Protein AF-A0A7J6H829-F1 (afdb_monomer_lite)

Radius of gyration: 51.04 Å; chains: 1; bounding box: 94×54×136 Å

InterPro domains:
  IPR000953 Chromo/chromo shadow domain [PS50013] (207-242)
  IPR016197 Chromo-like domain superfamily [SSF54160] (214-240)
  IPR023780 Chromo domain [PF00385] (214-240)

Structure (mmCIF, N/CA/C/O backbone):
data_AF-A0A7J6H829-F1
#
_entry.id   AF-A0A7J6H829-F1
#
loop_
_atom_site.group_PDB
_atom_site.id
_atom_site.type_symbol
_atom_site.label_atom_id
_atom_site.label_alt_id
_atom_site.label_comp_id
_atom_site.label_asym_id
_atom_site.label_entity_id
_atom_site.label_seq_id
_atom_site.pdbx_PDB_ins_code
_atom_site.Cartn_x
_atom_site.Cartn_y
_atom_site.Cartn_z
_atom_site.occupancy
_atom_site.B_iso_or_equiv
_atom_site.auth_seq_id
_atom_site.auth_comp_id
_atom_site.auth_asym_id
_atom_site.auth_atom_id
_atom_site.pdbx_PDB_model_num
ATOM 1 N N . MET A 1 1 ? -1.419 -10.989 30.019 1.00 53.91 1 MET A N 1
ATOM 2 C CA . MET A 1 1 ? -2.736 -11.440 30.524 1.00 53.91 1 MET A CA 1
ATOM 3 C C . MET A 1 1 ? -2.637 -12.410 31.701 1.00 53.91 1 MET A C 1
ATOM 5 O O . MET A 1 1 ? -3.473 -12.301 32.580 1.00 53.91 1 MET A O 1
ATOM 9 N N . HIS A 1 2 ? -1.628 -13.289 31.783 1.00 64.44 2 HIS A N 1
ATOM 10 C CA . HIS A 1 2 ? -1.514 -14.263 32.885 1.00 64.44 2 HIS A CA 1
ATOM 11 C C . HIS A 1 2 ? -1.361 -13.628 34.287 1.00 64.44 2 HIS A C 1
ATOM 13 O O . HIS A 1 2 ? -2.121 -13.961 35.185 1.00 64.44 2 HIS A O 1
ATOM 19 N N . GLY A 1 3 ? -0.504 -12.612 34.449 1.00 69.56 3 GLY A N 1
ATOM 20 C CA . GLY A 1 3 ? -0.283 -11.976 35.763 1.00 69.56 3 GLY A CA 1
ATOM 21 C C . GLY A 1 3 ? -1.444 -11.133 36.320 1.00 69.56 3 GLY A C 1
ATOM 22 O O . GLY A 1 3 ? -1.421 -10.776 37.490 1.00 69.56 3 GLY A O 1
ATOM 23 N N . ILE A 1 4 ? -2.464 -10.805 35.515 1.00 70.56 4 ILE A N 1
ATOM 24 C CA . ILE A 1 4 ? -3.660 -10.087 36.004 1.00 70.56 4 ILE A CA 1
ATOM 25 C C . ILE A 1 4 ? -4.626 -11.065 36.690 1.00 70.56 4 ILE A C 1
ATOM 27 O O . ILE A 1 4 ? -5.288 -10.694 37.653 1.00 70.56 4 ILE A O 1
ATOM 31 N N . LEU A 1 5 ? -4.680 -12.316 36.219 1.00 71.62 5 LEU A N 1
ATOM 32 C CA . LEU A 1 5 ? -5.550 -13.349 36.783 1.00 71.62 5 LEU A CA 1
ATOM 33 C C . LEU A 1 5 ? -5.022 -13.851 38.133 1.00 71.62 5 LEU A C 1
ATOM 35 O O . LEU A 1 5 ? -5.803 -13.952 39.071 1.00 71.62 5 LEU A O 1
ATOM 39 N N . GLU A 1 6 ? -3.706 -14.040 38.272 1.00 76.38 6 GLU A N 1
ATOM 40 C CA . GLU A 1 6 ? -3.083 -14.431 39.551 1.00 76.38 6 GLU A CA 1
ATOM 41 C C . GLU A 1 6 ? -3.267 -13.360 40.641 1.00 76.38 6 GLU A C 1
ATOM 43 O O . GLU A 1 6 ? -3.538 -13.674 41.799 1.00 76.38 6 GLU A O 1
ATOM 48 N N . ALA A 1 7 ? -3.190 -12.074 40.270 1.00 77.25 7 ALA A N 1
ATOM 49 C CA . ALA A 1 7 ? -3.455 -10.973 41.197 1.00 77.25 7 ALA A CA 1
ATOM 50 C C . ALA A 1 7 ? -4.926 -10.930 41.652 1.00 77.25 7 ALA A C 1
ATOM 52 O O . ALA A 1 7 ? -5.216 -10.541 42.783 1.00 77.25 7 ALA A O 1
ATOM 53 N N . PHE A 1 8 ? -5.854 -11.333 40.781 1.00 82.00 8 PHE A N 1
ATOM 54 C CA . PHE A 1 8 ? -7.279 -11.390 41.094 1.00 82.00 8 PHE A CA 1
ATOM 55 C C . PHE A 1 8 ? -7.625 -12.588 41.990 1.00 82.00 8 PHE A C 1
ATOM 57 O O . PHE A 1 8 ? -8.438 -12.460 42.903 1.00 82.00 8 PHE A O 1
ATOM 64 N N . GLU A 1 9 ? -6.972 -13.729 41.769 1.00 84.56 9 GLU A N 1
ATOM 65 C CA . GLU A 1 9 ? -7.140 -14.946 42.570 1.00 84.56 9 GLU A CA 1
ATOM 66 C C . GLU A 1 9 ? -6.629 -14.754 44.007 1.00 84.56 9 GLU A C 1
ATOM 68 O O . GLU A 1 9 ? -7.356 -15.035 44.960 1.00 84.56 9 GLU A O 1
ATOM 73 N N . GLY A 1 10 ? -5.456 -14.135 44.185 1.00 85.31 10 GLY A N 1
ATOM 74 C CA . GLY A 1 10 ? -4.938 -13.810 45.520 1.00 85.31 10 GLY A CA 1
ATOM 75 C C . GLY A 1 10 ? -5.813 -12.813 46.298 1.00 85.31 10 GLY A C 1
ATOM 76 O O . GLY A 1 10 ? -5.978 -12.933 47.512 1.00 85.31 10 GLY A O 1
ATOM 77 N N . GLU A 1 11 ? -6.427 -11.844 45.612 1.00 86.94 11 GLU A N 1
ATOM 78 C CA . GLU A 1 11 ? -7.360 -10.895 46.237 1.00 86.94 11 GLU A CA 1
ATOM 79 C C . GLU A 1 11 ? -8.694 -11.561 46.622 1.00 86.94 11 GLU A C 1
ATOM 81 O O . GLU A 1 11 ? -9.297 -11.201 47.638 1.00 86.94 11 GLU A O 1
ATOM 86 N N . LEU A 1 12 ? -9.143 -12.561 45.856 1.00 87.06 12 LEU A N 1
ATOM 87 C CA . LEU A 1 12 ? -10.322 -13.364 46.183 1.00 87.06 12 LEU A CA 1
ATOM 88 C C . LEU A 1 12 ? -10.095 -14.231 47.422 1.00 87.06 12 LEU A C 1
ATOM 90 O O . LEU 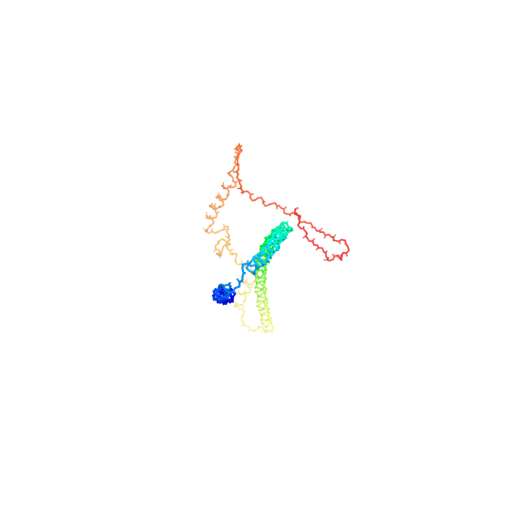A 1 12 ? -10.924 -14.200 48.330 1.00 87.06 12 LEU A O 1
ATOM 94 N N . GLU A 1 13 ? -8.973 -14.946 47.508 1.00 86.50 13 GLU A N 1
ATOM 95 C CA . GLU A 1 13 ? -8.641 -15.761 48.686 1.00 86.50 13 GLU A CA 1
ATOM 96 C C . GLU A 1 13 ? -8.514 -14.907 49.952 1.00 86.50 13 GLU A C 1
ATOM 98 O O . GLU A 1 13 ? -9.043 -15.260 51.009 1.00 86.50 13 GLU A O 1
ATOM 103 N N . ARG A 1 14 ? -7.896 -13.725 49.834 1.00 90.12 14 ARG A N 1
ATOM 104 C CA . ARG A 1 14 ? -7.797 -12.752 50.929 1.00 90.12 14 ARG A CA 1
ATOM 105 C C . ARG A 1 14 ? -9.179 -12.308 51.418 1.00 90.12 14 ARG A C 1
ATOM 107 O O . ARG A 1 14 ? -9.416 -12.252 52.623 1.00 90.12 14 ARG A O 1
ATOM 114 N N . ARG A 1 15 ? -10.100 -12.021 50.493 1.00 86.06 15 ARG A N 1
ATOM 115 C CA . ARG A 1 15 ? -11.483 -11.631 50.809 1.00 86.06 15 ARG A CA 1
ATOM 116 C C . ARG A 1 15 ? -12.306 -12.774 51.401 1.00 86.06 15 ARG A C 1
ATOM 118 O O . ARG A 1 15 ? -13.136 -12.514 52.265 1.00 86.06 15 ARG A O 1
ATOM 125 N N . ILE A 1 16 ? -12.078 -14.016 50.980 1.00 85.75 16 ILE A N 1
ATOM 126 C CA . ILE A 1 16 ? -12.729 -15.196 51.568 1.00 85.75 16 ILE A CA 1
ATOM 127 C C . ILE A 1 16 ? -12.273 -15.379 53.023 1.00 85.75 16 ILE A C 1
ATOM 129 O O . ILE A 1 16 ? -13.114 -15.517 53.907 1.00 85.75 16 ILE A O 1
ATOM 133 N N . GLY A 1 17 ? -10.974 -15.244 53.306 1.00 84.94 17 GLY A N 1
ATOM 134 C CA . GLY A 1 17 ? -10.465 -15.295 54.683 1.00 84.94 17 GLY A CA 1
ATOM 135 C C . GLY A 1 17 ? -11.012 -14.181 55.592 1.00 84.94 17 GLY A C 1
ATOM 136 O O . GLY A 1 17 ? -11.251 -14.402 56.780 1.00 84.94 17 GLY A O 1
ATOM 137 N N . GLU A 1 18 ? -11.268 -12.985 55.049 1.00 84.75 18 GLU A N 1
ATOM 138 C CA . GLU A 1 18 ? -11.943 -11.901 55.783 1.00 84.75 18 GLU A CA 1
ATOM 139 C C . GLU A 1 18 ? -13.410 -12.228 56.112 1.00 84.75 18 GLU A C 1
ATOM 141 O O . GLU A 1 18 ? -13.904 -11.812 57.165 1.00 84.75 18 GLU A O 1
ATOM 146 N N . LEU A 1 19 ? -14.100 -12.974 55.241 1.00 80.94 19 LEU A N 1
ATOM 147 C CA . LEU A 1 19 ? -15.477 -13.423 55.462 1.00 80.94 19 LEU A CA 1
ATOM 148 C C . LEU A 1 19 ? -15.555 -14.511 56.541 1.00 80.94 19 LEU A C 1
ATOM 150 O O . LEU A 1 19 ? -16.416 -14.421 57.415 1.00 80.94 19 LEU A O 1
ATOM 154 N N . ASP A 1 20 ? -14.616 -15.458 56.559 1.00 81.38 20 ASP A N 1
ATOM 155 C CA . ASP A 1 20 ? -14.546 -16.491 57.605 1.00 81.38 20 ASP A CA 1
ATOM 156 C C . ASP A 1 20 ? -14.303 -15.872 58.997 1.00 81.38 20 ASP A C 1
ATOM 158 O O . ASP A 1 20 ? -14.929 -16.251 59.990 1.00 81.38 20 ASP A O 1
ATOM 162 N N . GLY A 1 21 ? -13.456 -14.837 59.077 1.00 83.00 21 GLY A N 1
ATOM 163 C CA . GLY A 1 21 ? -13.240 -14.076 60.314 1.00 83.00 21 GLY A CA 1
ATOM 164 C C . GLY A 1 21 ? -14.445 -13.228 60.749 1.00 83.00 21 GLY A C 1
ATOM 165 O O . GLY A 1 21 ? -14.578 -12.878 61.925 1.00 83.00 21 GLY A O 1
ATOM 166 N N . LEU A 1 22 ? -15.337 -12.883 59.819 1.00 79.88 22 LEU A N 1
ATOM 167 C CA . LEU A 1 22 ? -16.596 -12.190 60.099 1.00 79.88 22 LEU A CA 1
ATOM 168 C C . LEU A 1 22 ? -17.602 -13.124 60.778 1.00 79.88 22 LEU A C 1
ATOM 170 O O . LEU A 1 22 ? -18.287 -12.689 61.703 1.00 79.88 22 LEU A O 1
ATOM 174 N N . ASP A 1 23 ? -17.633 -14.395 60.386 1.00 81.50 23 ASP A N 1
ATOM 175 C CA . ASP A 1 23 ? -18.535 -15.407 60.942 1.00 81.50 23 ASP A CA 1
ATOM 176 C C . ASP A 1 23 ? -18.220 -15.716 62.416 1.00 81.50 23 ASP A C 1
ATOM 178 O O . ASP A 1 23 ? -19.119 -15.747 63.264 1.00 81.50 23 ASP A O 1
ATOM 182 N N . GLU A 1 24 ? -16.934 -15.833 62.762 1.00 82.69 24 GLU A N 1
ATOM 183 C CA . GLU A 1 24 ? -16.485 -16.013 64.151 1.00 82.69 24 GLU A CA 1
ATOM 184 C C . GLU A 1 24 ? -16.845 -14.786 65.011 1.00 82.69 24 GLU A C 1
ATOM 186 O O . GLU A 1 24 ? -17.412 -14.907 66.098 1.00 82.69 24 GLU A O 1
ATOM 191 N N . ARG A 1 25 ? -16.639 -13.573 64.477 1.00 82.12 25 ARG A N 1
ATOM 192 C CA . ARG A 1 25 ? -17.006 -12.318 65.156 1.00 82.12 25 ARG A CA 1
ATOM 193 C C . ARG A 1 25 ? -18.513 -12.165 65.355 1.00 82.12 25 ARG A C 1
ATOM 195 O O . ARG A 1 25 ? -18.938 -11.612 66.370 1.00 82.12 25 ARG A O 1
ATOM 202 N N . VAL A 1 26 ? -19.327 -12.612 64.400 1.00 83.25 26 VAL A N 1
ATOM 203 C CA . VAL A 1 26 ? -20.793 -12.616 64.521 1.00 83.25 26 VAL A CA 1
ATOM 204 C C . VAL A 1 26 ? -21.234 -13.600 65.606 1.00 83.25 26 VAL A C 1
ATOM 206 O O . VAL A 1 26 ? -22.116 -13.264 66.399 1.00 83.25 26 VAL A O 1
ATOM 209 N N . ARG A 1 27 ? -20.591 -14.769 65.707 1.00 83.75 27 ARG A N 1
ATOM 210 C CA . ARG A 1 27 ? -20.851 -15.767 66.758 1.00 83.75 27 ARG A CA 1
ATOM 211 C C . ARG A 1 27 ? -20.484 -15.254 68.156 1.00 83.75 27 ARG A C 1
ATOM 213 O O . ARG A 1 27 ? -21.270 -15.416 69.095 1.00 83.75 27 ARG A O 1
ATOM 220 N N . ASP A 1 28 ? -19.352 -14.568 68.285 1.00 80.56 28 ASP A N 1
ATOM 221 C CA . ASP A 1 28 ? -18.917 -13.934 69.535 1.00 80.56 28 ASP A CA 1
ATOM 222 C C . ASP A 1 28 ? -19.846 -12.788 69.952 1.00 80.56 28 ASP A C 1
ATOM 224 O O . ASP A 1 28 ? -20.258 -12.695 71.112 1.00 80.56 28 ASP A O 1
ATOM 228 N N . LEU A 1 29 ? -20.250 -11.941 68.999 1.00 77.00 29 LEU A N 1
ATOM 229 C CA . LEU A 1 29 ? -21.235 -10.885 69.236 1.00 77.00 29 LEU A CA 1
ATOM 230 C C . LEU A 1 29 ? -22.587 -11.467 69.652 1.00 77.00 29 LEU A C 1
ATOM 232 O O . LEU A 1 29 ? -23.182 -10.971 70.605 1.00 77.00 29 LEU A O 1
ATOM 236 N N . ALA A 1 30 ? -23.059 -12.533 69.002 1.00 74.75 30 ALA A N 1
ATOM 237 C CA . ALA A 1 30 ? -24.307 -13.205 69.361 1.00 74.75 30 ALA A CA 1
ATOM 238 C C . ALA A 1 30 ? -24.262 -13.800 70.780 1.00 74.75 30 ALA A C 1
ATOM 240 O O . ALA A 1 30 ? -25.258 -13.737 71.501 1.00 74.75 30 ALA A O 1
ATOM 241 N N . SER A 1 31 ? -23.104 -14.311 71.202 1.00 77.69 31 SER A N 1
ATOM 242 C CA . SER A 1 31 ? -22.878 -14.834 72.557 1.00 77.69 31 SER A CA 1
ATOM 243 C C . SER A 1 31 ? -22.794 -13.715 73.605 1.00 77.69 31 SER A C 1
ATOM 245 O O . SER A 1 31 ? -23.367 -13.829 74.685 1.00 77.69 31 SER A O 1
ATOM 247 N N . SER A 1 32 ? -22.150 -12.591 73.275 1.00 69.00 32 SER A N 1
ATOM 248 C CA . SER A 1 32 ? -22.075 -11.394 74.130 1.00 69.00 32 SER A CA 1
ATOM 249 C C . SER A 1 32 ? -23.442 -10.713 74.305 1.00 69.00 32 SER A C 1
ATOM 251 O O . SER A 1 32 ? -23.784 -10.218 75.380 1.00 69.00 32 SER A O 1
ATOM 253 N N . ASN A 1 33 ? -24.268 -10.755 73.260 1.00 59.88 33 ASN A N 1
ATOM 254 C CA . ASN A 1 33 ? -25.575 -10.117 73.207 1.00 59.88 33 ASN A CA 1
ATOM 255 C C . ASN A 1 33 ? -26.618 -10.771 74.135 1.00 59.88 33 ASN A C 1
ATOM 257 O O . ASN A 1 33 ? -27.516 -10.080 74.613 1.00 59.88 33 ASN A O 1
ATOM 261 N N . GLN A 1 34 ? -26.465 -12.061 74.470 1.00 60.44 34 GLN A N 1
ATOM 262 C CA . GLN A 1 34 ? -27.332 -12.762 75.435 1.00 60.44 34 GLN A CA 1
ATOM 263 C C . GLN A 1 34 ? -27.233 -12.195 76.865 1.00 60.44 34 GLN A C 1
ATOM 265 O O . GLN A 1 34 ? -28.142 -12.402 77.666 1.00 60.44 34 GLN A O 1
ATOM 270 N N . ASN A 1 35 ? -26.182 -11.423 77.170 1.00 58.31 35 ASN A N 1
ATOM 271 C CA . ASN A 1 35 ? -25.988 -10.751 78.460 1.00 58.31 35 ASN A CA 1
ATOM 272 C C . ASN A 1 35 ? -26.438 -9.278 78.462 1.00 58.31 35 ASN A C 1
ATOM 274 O O . ASN A 1 35 ? -26.318 -8.598 79.482 1.00 58.31 35 ASN A O 1
ATOM 278 N N . SER A 1 36 ? -26.943 -8.763 77.337 1.00 58.50 36 SER A N 1
ATOM 279 C CA . SER A 1 36 ? -27.381 -7.373 77.206 1.00 58.50 36 SER A CA 1
ATOM 280 C C . SER A 1 36 ? -28.904 -7.292 77.095 1.00 58.50 36 SER A C 1
ATOM 282 O O . SER A 1 36 ? -29.537 -8.047 76.362 1.00 58.50 36 SER A O 1
ATOM 284 N N . GLY A 1 37 ? -29.520 -6.407 77.882 1.00 60.97 37 GLY A N 1
ATOM 285 C CA . GLY A 1 37 ? -30.978 -6.295 77.947 1.00 60.97 37 GLY A CA 1
ATOM 286 C C . GLY A 1 37 ? -31.617 -5.946 76.589 1.00 60.97 37 GLY A C 1
ATOM 287 O O . GLY A 1 37 ? -30.961 -5.345 75.736 1.00 60.97 37 GLY A O 1
ATOM 288 N N . PRO A 1 38 ? -32.920 -6.234 76.397 1.00 64.44 38 PRO A N 1
ATOM 289 C CA . PRO A 1 38 ? -33.645 -6.095 75.120 1.00 64.44 38 PRO A CA 1
ATOM 290 C C . PRO A 1 38 ? -33.625 -4.684 74.500 1.00 64.44 38 PRO A C 1
ATOM 292 O O . PRO A 1 38 ? -33.986 -4.495 73.343 1.00 64.44 38 PRO A O 1
ATOM 295 N N . THR A 1 39 ? -33.189 -3.672 75.247 1.00 72.31 39 THR A N 1
ATOM 296 C CA . THR A 1 39 ? -33.031 -2.298 74.766 1.00 72.31 39 THR A CA 1
ATOM 297 C C . THR A 1 39 ? -31.708 -2.048 74.036 1.00 72.31 39 THR A C 1
ATOM 299 O O . THR A 1 39 ? -31.643 -1.146 73.197 1.00 72.31 39 THR A O 1
ATOM 302 N N . ALA A 1 40 ? -30.657 -2.826 74.313 1.00 72.00 40 ALA A N 1
ATOM 303 C CA . ALA A 1 40 ? -29.362 -2.713 73.638 1.00 72.00 40 ALA A CA 1
ATOM 304 C C . ALA A 1 40 ? -29.432 -3.281 72.213 1.00 72.00 40 ALA A C 1
ATOM 306 O O . ALA A 1 40 ? -29.059 -2.599 71.257 1.00 72.00 40 ALA A O 1
ATOM 307 N N . THR A 1 41 ? -30.038 -4.461 72.061 1.00 78.38 41 THR A N 1
ATOM 308 C CA . THR A 1 41 ? -30.329 -5.080 70.760 1.00 78.38 41 THR A CA 1
ATOM 309 C C . THR A 1 41 ? -31.188 -4.189 69.879 1.00 78.38 41 THR A C 1
ATOM 311 O O . THR A 1 41 ? -30.877 -3.983 68.709 1.00 78.38 41 THR A O 1
ATOM 314 N N . GLN A 1 42 ? -32.237 -3.590 70.441 1.00 82.88 42 GLN A N 1
ATOM 315 C CA . GLN A 1 42 ? -33.151 -2.740 69.684 1.00 82.88 42 GLN A CA 1
ATOM 316 C C . GLN A 1 42 ? -32.483 -1.456 69.166 1.00 82.88 42 GLN A C 1
ATOM 318 O O . GLN A 1 42 ? -32.764 -1.020 68.049 1.00 82.88 42 GLN A O 1
ATOM 323 N N . ARG A 1 43 ? -31.544 -0.875 69.926 1.00 84.50 43 ARG A N 1
ATOM 324 C CA . ARG A 1 43 ? -30.723 0.258 69.457 1.00 84.50 43 ARG A CA 1
ATOM 325 C C . ARG A 1 43 ? -29.768 -0.151 68.340 1.00 84.50 43 ARG A C 1
ATOM 327 O O . ARG A 1 43 ? -29.597 0.602 67.386 1.00 84.50 43 ARG A O 1
ATOM 334 N N . GLN A 1 44 ? -29.174 -1.335 68.444 1.00 87.38 44 GLN A N 1
ATOM 335 C CA . GLN A 1 44 ? -28.247 -1.850 67.440 1.00 87.38 44 GLN A CA 1
ATOM 336 C C . GLN A 1 44 ? -28.969 -2.154 66.120 1.00 87.38 44 GLN A C 1
ATOM 338 O O . GLN A 1 44 ? -28.489 -1.761 65.061 1.00 87.38 44 GLN A O 1
ATOM 343 N N . VAL A 1 45 ? -30.176 -2.728 66.185 1.00 89.75 45 VAL A N 1
ATOM 344 C CA . VAL A 1 45 ? -31.057 -2.930 65.020 1.00 89.75 45 VAL A CA 1
ATOM 345 C C . VAL A 1 45 ? -31.448 -1.597 64.374 1.00 89.75 45 VAL A C 1
ATOM 347 O O . VAL A 1 45 ? -31.423 -1.482 63.152 1.00 89.75 45 VAL A O 1
ATOM 350 N N . ALA A 1 46 ? -31.757 -0.565 65.166 1.00 88.25 46 ALA A N 1
ATOM 351 C CA . ALA A 1 46 ? -32.095 0.756 64.632 1.00 88.25 46 ALA A CA 1
ATOM 352 C C . ALA A 1 46 ? -30.910 1.437 63.916 1.00 88.25 46 ALA A C 1
ATOM 354 O O . ALA A 1 46 ? -31.104 2.083 62.886 1.00 88.25 46 ALA A O 1
ATOM 355 N N . LEU A 1 47 ? -29.687 1.277 64.433 1.00 92.50 47 LEU A N 1
ATOM 356 C CA . LEU A 1 47 ? -28.469 1.764 63.777 1.00 92.50 47 LEU A CA 1
ATOM 357 C C . LEU A 1 47 ? -28.191 1.007 62.473 1.00 92.50 47 LEU A C 1
ATOM 359 O O . LEU A 1 47 ? -28.004 1.637 61.437 1.00 92.50 47 LEU A O 1
ATOM 363 N N . LEU A 1 48 ? -28.275 -0.325 62.495 1.00 93.25 48 LEU A N 1
ATOM 364 C CA . LEU A 1 48 ? -28.127 -1.167 61.304 1.00 93.25 48 LEU A CA 1
ATOM 365 C C . LEU A 1 48 ? -29.154 -0.832 60.217 1.00 93.25 48 LEU A C 1
ATOM 367 O O . LEU A 1 48 ? -28.799 -0.744 59.046 1.00 93.25 48 LEU A O 1
ATOM 371 N N . ALA A 1 49 ? -30.413 -0.585 60.586 1.00 93.62 49 ALA A N 1
ATOM 372 C CA . ALA A 1 49 ? -31.448 -0.176 59.637 1.00 93.62 49 ALA A CA 1
ATOM 373 C C . ALA A 1 49 ? -31.128 1.178 58.978 1.00 93.62 49 ALA A C 1
ATOM 375 O O . ALA A 1 49 ? -31.362 1.364 57.783 1.00 93.62 49 ALA A O 1
ATOM 376 N N . LYS A 1 50 ? -30.556 2.116 59.742 1.00 95.38 50 LYS A N 1
ATOM 377 C CA . LYS A 1 50 ? -30.119 3.419 59.228 1.00 95.38 50 LYS A CA 1
ATOM 378 C C . LYS A 1 50 ? -28.930 3.283 58.276 1.00 95.38 50 LYS A C 1
ATOM 380 O O . LYS A 1 50 ? -28.931 3.913 57.217 1.00 95.38 50 LYS A O 1
ATOM 385 N N . ASP A 1 51 ? -27.951 2.457 58.625 1.00 94.69 51 ASP A N 1
ATOM 386 C CA . ASP A 1 51 ? -26.773 2.216 57.789 1.00 94.69 51 ASP A CA 1
ATOM 387 C C . ASP A 1 51 ? -27.149 1.479 56.500 1.00 94.69 51 ASP A C 1
ATOM 389 O O . ASP A 1 51 ? -26.692 1.850 55.420 1.00 94.69 51 ASP A O 1
ATOM 393 N N . TYR A 1 52 ? -28.067 0.513 56.582 1.00 93.94 52 TYR A N 1
ATOM 394 C CA . TYR A 1 52 ? -28.618 -0.180 55.420 1.00 93.94 52 TYR A CA 1
ATOM 395 C C . TYR A 1 52 ? -29.361 0.777 54.478 1.00 93.94 52 TYR A C 1
ATOM 397 O O . TYR A 1 52 ? -29.129 0.762 53.269 1.00 93.94 52 TYR A O 1
ATOM 405 N N . ALA A 1 53 ? -30.188 1.680 55.016 1.00 95.88 53 ALA A N 1
ATOM 406 C CA . ALA A 1 53 ? -30.848 2.713 54.219 1.00 95.88 53 ALA A CA 1
ATOM 407 C C . ALA A 1 53 ? -29.841 3.669 53.548 1.00 95.88 53 ALA A C 1
ATOM 409 O O . ALA A 1 53 ? -30.038 4.076 52.402 1.00 95.88 53 ALA A O 1
ATOM 410 N N . ASN A 1 54 ? -28.739 4.004 54.229 1.00 96.06 54 ASN A N 1
ATOM 411 C CA . ASN A 1 54 ? -27.662 4.808 53.650 1.00 96.06 54 ASN A CA 1
ATOM 412 C C . ASN A 1 54 ? -26.950 4.072 52.503 1.00 96.06 54 ASN A C 1
ATOM 414 O O . ASN A 1 54 ? -26.740 4.649 51.437 1.00 96.06 54 ASN A O 1
ATOM 418 N N . LEU A 1 55 ? -26.624 2.793 52.699 1.00 95.94 55 LEU A N 1
ATOM 419 C CA . LEU A 1 55 ? -26.023 1.937 51.676 1.00 95.94 55 LEU A CA 1
ATOM 420 C C . LEU A 1 55 ? -26.921 1.812 50.445 1.00 95.94 55 LEU A C 1
ATOM 422 O O . LEU A 1 55 ? -26.436 2.024 49.337 1.00 95.94 55 LEU A O 1
ATOM 426 N N . LEU A 1 56 ? -28.221 1.569 50.624 1.00 97.00 56 LEU A N 1
ATOM 427 C CA . LEU A 1 56 ? -29.181 1.540 49.516 1.00 97.00 56 LEU A CA 1
ATOM 428 C C . LEU A 1 56 ? -29.206 2.863 48.743 1.00 97.00 56 LEU A C 1
ATOM 430 O O . LEU A 1 56 ? -29.163 2.862 47.515 1.00 97.00 56 LEU A O 1
ATOM 434 N N . ALA A 1 57 ? -29.212 4.001 49.444 1.00 96.25 57 ALA A N 1
ATOM 435 C CA . ALA A 1 57 ? -29.173 5.310 48.796 1.00 96.25 57 ALA A CA 1
ATOM 436 C C . ALA A 1 57 ? -27.870 5.536 48.005 1.00 96.25 57 ALA A C 1
ATOM 438 O O . ALA A 1 57 ? -27.900 6.136 46.929 1.00 96.25 57 ALA A O 1
ATOM 439 N N . ARG A 1 58 ? -26.733 5.041 48.513 1.00 95.88 58 ARG A N 1
ATOM 440 C CA . ARG A 1 58 ? -25.436 5.100 47.822 1.00 95.88 58 ARG A CA 1
ATOM 441 C C . ARG A 1 58 ? -25.401 4.200 46.592 1.00 95.88 58 ARG A C 1
ATOM 443 O O . ARG A 1 58 ? -24.937 4.656 45.553 1.00 95.88 58 ARG A O 1
ATOM 450 N N . VAL A 1 59 ? -25.915 2.975 46.686 1.00 95.88 59 VAL A N 1
ATOM 451 C CA . VAL A 1 59 ? -26.014 2.044 45.548 1.00 95.88 59 VAL A CA 1
ATOM 452 C C . VAL A 1 59 ? -26.888 2.649 44.450 1.00 95.88 59 VAL A C 1
ATOM 454 O O . VAL A 1 59 ? -26.423 2.803 43.328 1.00 95.88 59 VAL A O 1
ATOM 457 N N . ALA A 1 60 ? -28.073 3.160 44.794 1.00 95.75 60 ALA A N 1
ATOM 458 C CA . ALA A 1 60 ? -28.954 3.826 43.834 1.00 95.75 60 ALA A CA 1
ATOM 459 C C . ALA A 1 60 ? -28.346 5.107 43.220 1.00 95.75 60 ALA A C 1
ATOM 461 O O . ALA A 1 60 ? -28.774 5.572 42.162 1.00 95.75 60 ALA A O 1
ATOM 462 N N . ALA A 1 61 ? -27.389 5.756 43.892 1.00 92.69 61 ALA A N 1
ATOM 463 C CA . ALA A 1 61 ? -26.648 6.885 43.328 1.00 92.69 61 ALA A CA 1
ATOM 464 C C . ALA A 1 61 ? -25.543 6.427 42.363 1.00 92.69 61 ALA A C 1
ATOM 466 O O . ALA A 1 61 ? -25.339 7.080 41.342 1.00 92.69 61 ALA A O 1
ATOM 467 N N . ILE A 1 62 ? -24.866 5.315 42.666 1.00 90.19 62 ILE A N 1
ATOM 468 C CA . ILE A 1 62 ? -23.858 4.697 41.795 1.00 90.19 62 ILE A CA 1
ATOM 469 C C . ILE A 1 62 ? -24.518 4.187 40.514 1.00 90.19 62 ILE A C 1
ATOM 471 O O . ILE A 1 62 ? -24.105 4.601 39.441 1.00 90.19 62 ILE A O 1
ATOM 475 N N . GLU A 1 63 ? -25.615 3.436 40.614 1.00 92.69 63 GLU A N 1
ATOM 476 C CA . GLU A 1 63 ? -26.356 2.922 39.450 1.00 92.69 63 GLU A CA 1
ATOM 477 C C . GLU A 1 63 ? -26.814 4.046 38.509 1.00 92.69 63 GLU A C 1
ATOM 479 O O . GLU A 1 63 ? -26.692 3.946 37.290 1.00 92.69 63 GLU A O 1
ATOM 484 N N . ARG A 1 64 ? -27.287 5.171 39.065 1.00 90.19 64 ARG A N 1
ATOM 485 C CA . ARG A 1 64 ? -27.644 6.357 38.269 1.00 90.19 64 ARG A CA 1
ATOM 486 C C . ARG A 1 64 ? -26.437 7.002 37.594 1.00 90.19 64 ARG A C 1
ATOM 488 O O . ARG A 1 64 ? -26.577 7.546 36.501 1.00 90.19 64 ARG A O 1
ATOM 495 N N . ARG A 1 65 ? -25.273 6.987 38.246 1.00 84.12 65 ARG A N 1
ATOM 496 C CA . ARG A 1 65 ? -24.034 7.539 37.689 1.00 84.12 65 ARG A CA 1
ATOM 497 C C . ARG A 1 65 ? -23.489 6.646 36.581 1.00 84.12 65 ARG A C 1
ATOM 499 O O . ARG A 1 65 ? -23.089 7.175 35.551 1.00 84.12 65 ARG A O 1
ATOM 506 N N . ASP A 1 66 ? -23.543 5.335 36.776 1.00 82.25 66 ASP A N 1
ATOM 507 C CA . ASP A 1 66 ? -23.077 4.339 35.814 1.00 82.25 66 ASP A CA 1
ATOM 508 C C . ASP A 1 66 ? -23.944 4.364 34.547 1.00 82.25 66 ASP A C 1
ATOM 510 O O . ASP A 1 66 ? -23.414 4.520 33.446 1.00 82.25 66 ASP A O 1
ATOM 514 N N . ALA A 1 67 ? -25.274 4.408 34.697 1.00 79.25 67 ALA A N 1
ATOM 515 C CA . ALA A 1 67 ? -26.200 4.594 33.576 1.00 79.25 67 ALA A CA 1
ATOM 516 C C . ALA A 1 67 ? -25.957 5.914 32.809 1.00 79.25 67 ALA A C 1
ATOM 518 O O . ALA A 1 67 ? -26.076 5.969 31.582 1.00 79.25 67 ALA A O 1
ATOM 519 N N . ALA A 1 68 ? -25.584 6.991 33.512 1.00 74.31 68 ALA A N 1
ATOM 520 C CA . ALA A 1 68 ? -25.241 8.268 32.884 1.00 74.31 68 ALA A CA 1
ATOM 521 C C . ALA A 1 68 ? -23.894 8.215 32.138 1.00 74.31 68 ALA A C 1
ATOM 523 O O . ALA A 1 68 ? -23.750 8.820 31.076 1.00 74.31 68 ALA A O 1
ATOM 524 N N . THR A 1 69 ? -22.902 7.486 32.658 1.00 72.62 69 THR A N 1
ATOM 525 C CA . THR A 1 69 ? -21.610 7.312 31.977 1.00 72.62 69 THR A CA 1
ATOM 526 C C . THR A 1 69 ? -21.699 6.397 30.763 1.00 72.62 69 THR A C 1
ATOM 528 O O . THR A 1 69 ? -21.052 6.685 29.758 1.00 72.62 69 THR A O 1
ATOM 531 N N . GLU A 1 70 ? -22.519 5.346 30.814 1.00 67.50 70 GLU A N 1
ATOM 532 C CA . GLU A 1 70 ? -22.771 4.472 29.664 1.00 67.50 70 GLU A CA 1
ATOM 533 C C . GLU A 1 70 ? -23.474 5.236 28.539 1.00 67.50 70 GLU A C 1
ATOM 535 O O . GLU A 1 70 ? -23.033 5.196 27.394 1.00 67.50 70 GLU A O 1
ATOM 540 N N . THR A 1 71 ? -24.502 6.026 28.857 1.00 64.88 71 THR A N 1
ATOM 541 C CA . THR A 1 71 ? -25.225 6.813 27.842 1.00 64.88 71 THR A CA 1
ATOM 542 C C . THR A 1 71 ? -24.413 7.973 27.264 1.00 64.88 71 THR A C 1
ATOM 544 O O . THR A 1 71 ? -24.590 8.305 26.093 1.00 64.88 71 THR A O 1
ATOM 547 N N . SER A 1 72 ? -23.511 8.580 28.042 1.00 68.56 72 SER A N 1
ATOM 548 C CA . SER A 1 72 ? -22.679 9.691 27.561 1.00 68.56 72 SER A CA 1
ATOM 549 C C . SER A 1 72 ? -21.474 9.239 26.731 1.00 68.56 72 SER A C 1
ATOM 551 O O . SER A 1 72 ? -21.059 9.985 25.848 1.00 68.56 72 SER A O 1
ATOM 553 N N . ASN A 1 73 ? -20.886 8.072 27.017 1.00 66.56 73 ASN A N 1
ATOM 554 C CA . ASN A 1 73 ? -19.604 7.672 26.422 1.00 66.56 73 ASN A CA 1
ATOM 555 C C . ASN A 1 73 ? -19.702 6.524 25.408 1.00 66.56 73 ASN A C 1
ATOM 557 O O . ASN A 1 73 ? -18.812 6.421 24.565 1.00 66.56 73 ASN A O 1
ATOM 561 N N . ALA A 1 74 ? -20.742 5.681 25.455 1.00 64.50 74 ALA A N 1
ATOM 562 C CA . ALA A 1 74 ? -20.912 4.583 24.497 1.00 64.50 74 ALA A CA 1
ATOM 563 C C . ALA A 1 74 ? -20.942 5.070 23.033 1.00 64.50 74 ALA A C 1
ATOM 565 O O . ALA A 1 74 ? -20.017 4.722 22.295 1.00 64.50 74 ALA A O 1
ATOM 566 N N . PRO A 1 75 ? -21.850 5.989 22.623 1.00 67.62 75 PRO A N 1
ATOM 567 C CA . PRO A 1 75 ? -21.934 6.399 21.218 1.00 67.62 75 PRO A CA 1
ATOM 568 C C . PRO A 1 75 ? -20.632 7.030 20.699 1.00 67.62 75 PRO A C 1
ATOM 570 O O . PRO A 1 75 ? -20.264 6.832 19.545 1.00 67.62 75 PRO A O 1
ATOM 573 N N . GLN A 1 76 ? -19.880 7.721 21.562 1.00 78.31 76 GLN A N 1
ATOM 574 C CA . GLN A 1 76 ? -18.586 8.297 21.198 1.00 78.31 76 GLN A CA 1
ATOM 575 C C . GLN A 1 76 ? -17.508 7.220 20.969 1.00 78.31 76 GLN A C 1
ATOM 577 O O . GLN A 1 76 ? -16.679 7.354 20.068 1.00 78.31 76 GLN A O 1
ATOM 582 N N . MET A 1 77 ? -17.493 6.154 21.772 1.00 84.06 77 MET A N 1
ATOM 583 C CA . MET A 1 77 ? -16.511 5.080 21.629 1.00 84.06 77 MET A CA 1
ATOM 584 C C . MET A 1 77 ? -16.780 4.227 20.386 1.00 84.06 77 MET A C 1
ATOM 586 O O . MET A 1 77 ? -15.833 3.912 19.666 1.00 84.06 77 MET A O 1
ATOM 590 N N . GLU A 1 78 ? -18.043 3.920 20.079 1.00 87.94 78 GLU A N 1
ATOM 591 C CA . GLU A 1 78 ? -18.398 3.229 18.833 1.00 87.94 78 GLU A CA 1
ATOM 592 C C . GLU A 1 78 ? -18.038 4.049 17.585 1.00 87.94 78 GLU A C 1
ATOM 594 O O . GLU A 1 78 ? -17.518 3.494 16.612 1.00 87.94 78 GLU A O 1
ATOM 599 N N . ASP A 1 79 ? -18.247 5.367 17.614 1.00 90.62 79 ASP A N 1
ATOM 600 C CA . ASP A 1 79 ? -17.856 6.252 16.515 1.00 90.62 79 ASP A CA 1
ATOM 601 C C . ASP A 1 79 ? -16.331 6.307 16.340 1.00 90.62 79 ASP A C 1
ATOM 603 O O . ASP A 1 79 ? -15.832 6.273 15.213 1.00 90.62 79 ASP A O 1
ATOM 607 N N . HIS A 1 80 ? -15.566 6.327 17.438 1.00 92.00 80 HIS A N 1
ATOM 608 C CA . HIS A 1 80 ? -14.105 6.249 17.382 1.00 92.00 80 HIS A CA 1
ATOM 609 C C . HIS A 1 80 ? -13.608 4.906 16.838 1.00 92.00 80 HIS A C 1
ATOM 611 O O . HIS A 1 80 ? -12.674 4.895 16.034 1.00 92.00 80 HIS A O 1
ATOM 617 N N . ILE A 1 81 ? -14.233 3.791 17.228 1.00 93.75 81 ILE A N 1
ATOM 618 C CA . ILE A 1 81 ? -13.913 2.462 16.689 1.00 93.75 81 ILE A CA 1
ATOM 619 C C . ILE A 1 81 ? -14.162 2.447 15.179 1.00 93.75 81 ILE A C 1
ATOM 621 O O . ILE A 1 81 ? -13.258 2.113 14.415 1.00 93.75 81 ILE A O 1
ATOM 625 N N . ARG A 1 82 ? -15.332 2.914 14.733 1.00 95.69 82 ARG A N 1
ATOM 626 C CA . ARG A 1 82 ? -15.671 2.979 13.306 1.00 95.69 82 ARG A CA 1
ATOM 627 C C . ARG A 1 82 ? -14.719 3.884 12.523 1.00 95.69 82 ARG A C 1
ATOM 629 O O . ARG A 1 82 ? -14.318 3.545 11.412 1.00 95.69 82 ARG A O 1
ATOM 636 N N . ALA A 1 83 ? -14.333 5.026 13.090 1.00 95.38 83 ALA A N 1
ATOM 637 C CA . ALA A 1 83 ? -13.374 5.933 12.466 1.00 95.38 83 ALA A CA 1
ATOM 638 C C . ALA A 1 83 ? -11.983 5.292 12.317 1.00 95.38 83 ALA A C 1
ATOM 640 O O . ALA A 1 83 ? -11.332 5.475 11.289 1.00 95.38 83 ALA A O 1
ATOM 641 N N . LEU A 1 84 ? -11.533 4.517 13.310 1.00 96.38 84 LEU A N 1
ATOM 642 C CA . LEU A 1 84 ? -10.269 3.777 13.244 1.00 96.38 84 LEU A CA 1
ATOM 643 C C . LEU A 1 84 ? -10.314 2.640 12.218 1.00 96.38 84 LEU A C 1
ATOM 645 O O . LEU A 1 84 ? -9.345 2.444 11.481 1.00 96.38 84 LEU A O 1
ATOM 649 N N . GLU A 1 85 ? -11.427 1.914 12.138 1.00 97.06 85 GLU A N 1
ATOM 650 C CA . GLU A 1 85 ? -11.643 0.885 11.117 1.00 97.06 85 GLU A CA 1
ATOM 651 C C . GLU A 1 85 ? -11.602 1.495 9.713 1.00 97.06 85 GLU A C 1
ATOM 653 O O . GLU A 1 85 ? -10.859 1.010 8.860 1.00 97.06 85 GLU A O 1
ATOM 658 N N . GLN A 1 86 ? -12.297 2.617 9.501 1.00 97.38 86 GLN A N 1
ATOM 659 C CA . GLN A 1 86 ? -12.295 3.321 8.218 1.00 97.38 86 GLN A CA 1
ATOM 660 C C . GLN A 1 86 ? -10.899 3.842 7.847 1.00 97.38 86 GLN A C 1
ATOM 662 O O . GLN A 1 86 ? -10.430 3.637 6.728 1.00 97.38 86 GLN A O 1
ATOM 667 N N . ALA A 1 87 ? -10.186 4.459 8.793 1.00 97.31 87 ALA A N 1
ATOM 668 C CA . ALA A 1 87 ? -8.814 4.905 8.560 1.00 97.31 87 ALA A CA 1
ATOM 669 C C . ALA A 1 87 ? -7.892 3.727 8.203 1.00 97.31 87 ALA A C 1
ATOM 671 O O . ALA A 1 87 ? -7.008 3.853 7.355 1.00 97.31 87 ALA A O 1
ATOM 672 N N . THR A 1 88 ? -8.116 2.559 8.810 1.00 97.75 88 THR A N 1
ATOM 673 C CA . THR A 1 88 ? -7.373 1.335 8.493 1.00 97.75 88 THR A CA 1
ATOM 674 C C . THR A 1 88 ? -7.663 0.857 7.074 1.00 97.75 88 THR A C 1
ATOM 676 O O . THR A 1 88 ? -6.721 0.544 6.344 1.00 97.75 88 THR A O 1
ATOM 679 N N . THR A 1 89 ? -8.927 0.846 6.645 1.00 97.81 89 THR A N 1
ATOM 680 C CA . THR A 1 89 ? -9.280 0.474 5.267 1.00 97.81 89 THR A CA 1
ATOM 681 C C . THR A 1 89 ? -8.709 1.454 4.242 1.00 97.81 89 THR A C 1
ATOM 683 O O . THR A 1 89 ? -8.192 1.027 3.209 1.00 97.81 89 THR A O 1
ATOM 686 N N . ASP A 1 90 ? -8.702 2.752 4.550 1.00 97.81 90 ASP A N 1
ATOM 687 C CA . ASP A 1 90 ? -8.147 3.786 3.671 1.00 97.81 90 ASP A CA 1
ATOM 688 C C . ASP A 1 90 ? -6.620 3.644 3.537 1.00 97.81 90 ASP A C 1
ATOM 690 O O . ASP A 1 90 ? -6.055 3.734 2.438 1.00 97.81 90 ASP A O 1
ATOM 694 N N . MET A 1 91 ? -5.934 3.349 4.647 1.00 97.75 91 MET A N 1
ATOM 695 C CA . MET A 1 91 ? -4.503 3.043 4.636 1.00 97.75 91 MET A CA 1
ATOM 696 C C . MET A 1 91 ? -4.203 1.781 3.824 1.00 97.75 91 MET A C 1
ATOM 698 O O . MET A 1 91 ? -3.272 1.784 3.020 1.00 97.75 91 MET A O 1
ATOM 702 N N . GLN A 1 92 ? -4.999 0.720 3.976 1.00 98.00 92 GLN A N 1
ATOM 703 C CA . GLN A 1 92 ? -4.843 -0.507 3.189 1.00 98.00 92 GLN A CA 1
ATOM 704 C C . GLN A 1 92 ? -5.022 -0.250 1.687 1.00 98.00 92 GLN A C 1
ATOM 706 O O . GLN A 1 92 ? -4.207 -0.715 0.889 1.00 98.00 92 GLN A O 1
ATOM 711 N N . ALA A 1 93 ? -6.021 0.544 1.291 1.00 97.69 93 ALA A N 1
ATOM 712 C CA . ALA A 1 93 ? -6.220 0.931 -0.105 1.00 97.69 93 ALA A CA 1
ATOM 713 C C . ALA A 1 93 ? -5.017 1.715 -0.660 1.00 97.69 93 ALA A C 1
ATOM 715 O O . ALA A 1 93 ? -4.548 1.447 -1.768 1.00 97.69 93 ALA A O 1
ATOM 716 N N . THR A 1 94 ? -4.463 2.637 0.132 1.00 97.75 94 THR A N 1
ATOM 717 C CA . THR A 1 94 ? -3.271 3.411 -0.248 1.00 97.75 94 THR A CA 1
ATOM 718 C C . THR A 1 94 ? -2.043 2.514 -0.427 1.00 97.75 94 THR A C 1
ATOM 720 O O . THR A 1 94 ? -1.297 2.674 -1.393 1.00 97.75 94 THR A O 1
ATOM 723 N N . ILE A 1 95 ? -1.847 1.533 0.460 1.00 98.06 95 ILE A N 1
ATOM 724 C CA . ILE A 1 95 ? -0.755 0.555 0.354 1.00 98.06 95 ILE A CA 1
ATOM 725 C C . ILE A 1 95 ? -0.858 -0.234 -0.954 1.00 98.06 95 ILE A C 1
ATOM 727 O O . ILE A 1 95 ? 0.149 -0.385 -1.639 1.00 98.06 95 ILE A O 1
ATOM 731 N N . ILE A 1 96 ? -2.057 -0.678 -1.340 1.00 98.12 96 ILE A N 1
ATOM 732 C CA . ILE A 1 96 ? -2.268 -1.405 -2.602 1.00 98.12 96 ILE A CA 1
ATOM 733 C C . ILE A 1 96 ? -1.874 -0.539 -3.806 1.00 98.12 96 ILE A C 1
ATOM 735 O O . ILE A 1 96 ? -1.176 -1.006 -4.706 1.00 98.12 96 ILE A O 1
ATOM 739 N N . VAL A 1 97 ? -2.269 0.739 -3.824 1.00 97.94 97 VAL A N 1
ATOM 740 C CA . VAL A 1 97 ? -1.888 1.670 -4.901 1.00 97.94 97 VAL A CA 1
ATOM 741 C C . VAL A 1 97 ? -0.370 1.841 -4.971 1.00 97.94 97 VAL A C 1
ATOM 743 O O . VAL A 1 97 ? 0.202 1.783 -6.060 1.00 97.94 97 VAL A O 1
ATOM 746 N N . LEU A 1 98 ? 0.295 2.007 -3.825 1.00 98.00 98 LEU A N 1
ATOM 747 C CA . LEU A 1 98 ? 1.752 2.131 -3.764 1.00 98.00 98 LEU A CA 1
ATOM 748 C C . LEU A 1 98 ? 2.461 0.851 -4.217 1.00 98.00 98 LEU A C 1
ATOM 750 O O . LEU A 1 98 ? 3.426 0.937 -4.970 1.00 98.00 98 LEU A O 1
ATOM 754 N N . GLN A 1 99 ? 1.971 -0.324 -3.819 1.00 98.06 99 GLN A N 1
ATOM 755 C CA . GLN A 1 99 ? 2.514 -1.616 -4.247 1.00 98.06 99 GLN A CA 1
ATOM 756 C C . GLN A 1 99 ? 2.394 -1.804 -5.762 1.00 98.06 99 GLN A C 1
ATOM 758 O O . GLN A 1 99 ? 3.364 -2.188 -6.413 1.00 98.06 99 GLN A O 1
ATOM 763 N N . ASN A 1 100 ? 1.240 -1.462 -6.338 1.00 97.19 100 ASN A N 1
ATOM 764 C CA . ASN A 1 100 ? 1.031 -1.513 -7.784 1.00 97.19 100 ASN A CA 1
ATOM 765 C C . ASN A 1 100 ? 1.939 -0.520 -8.523 1.00 97.19 100 ASN A C 1
ATOM 767 O O . ASN A 1 100 ? 2.533 -0.862 -9.545 1.00 97.19 100 ASN A O 1
ATOM 771 N N . GLY A 1 101 ? 2.088 0.698 -7.992 1.00 97.81 101 GLY A N 1
ATOM 772 C CA . GLY A 1 101 ? 3.008 1.697 -8.535 1.00 97.81 101 GLY A CA 1
ATOM 773 C C . GLY A 1 101 ? 4.466 1.237 -8.478 1.00 97.81 101 GLY A C 1
ATOM 774 O O . GLY A 1 101 ? 5.201 1.395 -9.449 1.00 97.81 101 GLY A O 1
ATOM 775 N N . GLN A 1 102 ? 4.874 0.611 -7.374 1.00 97.94 102 GLN A N 1
ATOM 776 C CA . GLN A 1 102 ? 6.213 0.053 -7.212 1.00 97.94 102 GLN A CA 1
ATOM 777 C C . GLN A 1 102 ? 6.485 -1.075 -8.215 1.00 97.94 102 GLN A C 1
ATOM 779 O O . GLN A 1 102 ? 7.551 -1.079 -8.825 1.00 97.94 102 GLN A O 1
ATOM 784 N N . ALA A 1 103 ? 5.533 -1.988 -8.425 1.00 97.81 103 ALA A N 1
ATOM 785 C CA . ALA A 1 103 ? 5.664 -3.055 -9.416 1.00 97.81 103 ALA A CA 1
ATOM 786 C C . ALA A 1 103 ? 5.833 -2.489 -10.837 1.00 97.81 103 ALA A C 1
ATOM 788 O O . ALA A 1 103 ? 6.781 -2.841 -11.532 1.00 97.81 103 ALA A O 1
ATOM 789 N N . ALA A 1 104 ? 4.994 -1.524 -11.230 1.00 97.69 104 ALA A N 1
ATOM 790 C CA . ALA A 1 104 ? 5.093 -0.884 -12.543 1.00 97.69 104 ALA A CA 1
ATOM 791 C C . ALA A 1 104 ? 6.431 -0.149 -12.754 1.00 97.69 104 ALA A C 1
ATOM 793 O O . ALA A 1 104 ? 6.995 -0.169 -13.849 1.00 97.69 104 ALA A O 1
ATOM 794 N N . LEU A 1 105 ? 6.956 0.502 -11.709 1.00 98.31 105 LEU A N 1
ATOM 795 C CA . LEU A 1 105 ? 8.275 1.136 -11.758 1.00 98.31 105 LEU A CA 1
ATOM 796 C C . LEU A 1 105 ? 9.403 0.108 -11.869 1.00 98.31 105 LEU A C 1
ATOM 798 O O . LEU A 1 105 ? 10.379 0.362 -12.572 1.00 98.31 105 LEU A O 1
ATOM 802 N N . GLN A 1 106 ? 9.280 -1.032 -11.192 1.00 98.25 106 GLN A N 1
ATOM 803 C CA . GLN A 1 106 ? 10.269 -2.102 -11.242 1.00 98.25 106 GLN A CA 1
ATOM 804 C C . GLN A 1 106 ? 10.336 -2.745 -12.634 1.00 98.25 106 GLN A C 1
ATOM 806 O O . GLN A 1 106 ? 11.438 -2.947 -13.143 1.00 98.25 106 GLN A O 1
ATOM 811 N N . ASP A 1 107 ? 9.187 -2.978 -13.269 1.00 98.00 107 ASP A N 1
ATOM 812 C CA . ASP A 1 107 ? 9.111 -3.497 -14.639 1.00 98.00 107 ASP A CA 1
ATOM 813 C C . ASP A 1 107 ? 9.713 -2.502 -15.640 1.00 98.00 107 ASP A C 1
ATOM 815 O O . ASP A 1 107 ? 10.609 -2.851 -16.404 1.00 98.00 107 ASP A O 1
ATOM 819 N N . SER A 1 108 ? 9.317 -1.227 -15.557 1.00 98.38 108 SER A N 1
ATOM 820 C CA . SER A 1 108 ? 9.878 -0.160 -16.398 1.00 98.38 108 SER A CA 1
ATOM 821 C C . SER A 1 108 ? 11.397 -0.037 -16.238 1.00 98.38 108 SER A C 1
ATOM 823 O O . SER A 1 108 ? 12.133 0.067 -17.219 1.00 98.38 108 SER A O 1
ATOM 825 N N . LEU A 1 109 ? 11.904 -0.100 -15.002 1.00 98.44 109 LEU A N 1
ATOM 826 C CA . LEU A 1 109 ? 13.343 -0.084 -14.752 1.00 98.44 109 LEU A CA 1
ATOM 827 C C . LEU A 1 109 ? 14.033 -1.300 -15.389 1.00 98.44 109 LEU A C 1
ATOM 829 O O . LEU A 1 109 ? 15.081 -1.133 -16.011 1.00 98.44 109 LEU A O 1
ATOM 833 N N . SER A 1 110 ? 13.449 -2.493 -15.274 1.00 98.44 110 SER A N 1
ATOM 834 C CA . SER A 1 110 ? 13.970 -3.709 -15.909 1.00 98.44 110 SER A 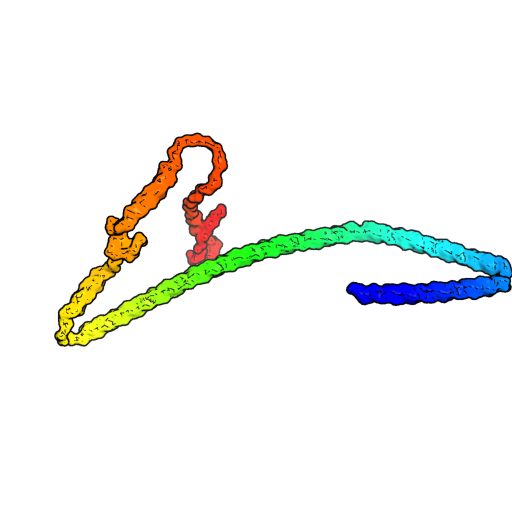CA 1
ATOM 835 C C . SER A 1 110 ? 14.066 -3.558 -17.429 1.00 98.44 110 SER A C 1
ATOM 837 O O . SER A 1 110 ? 15.132 -3.810 -17.993 1.00 98.44 110 SER A O 1
ATOM 839 N N . ASP A 1 111 ? 13.007 -3.057 -18.070 1.00 98.19 111 ASP A N 1
ATOM 840 C CA . ASP A 1 111 ? 12.974 -2.802 -19.514 1.00 98.19 111 ASP A CA 1
ATOM 841 C C . ASP A 1 111 ? 14.073 -1.811 -19.925 1.00 98.19 111 ASP A C 1
ATOM 843 O O . ASP A 1 111 ? 14.850 -2.068 -20.846 1.00 98.19 111 ASP A O 1
ATOM 847 N N . THR A 1 112 ? 14.220 -0.698 -19.193 1.00 98.12 112 THR A N 1
ATOM 848 C CA . THR A 1 112 ? 15.276 0.283 -19.500 1.00 98.12 112 THR A CA 1
ATOM 849 C C . THR A 1 112 ? 16.688 -0.274 -19.310 1.00 98.12 112 THR A C 1
ATOM 851 O O . THR A 1 112 ? 17.595 0.086 -20.065 1.00 98.12 112 THR A O 1
ATOM 854 N N . ILE A 1 113 ? 16.902 -1.157 -18.329 1.00 98.44 113 ILE A N 1
ATOM 855 C CA . ILE A 1 113 ? 18.189 -1.831 -18.122 1.00 98.44 113 ILE A CA 1
ATOM 856 C C . ILE A 1 113 ? 18.487 -2.760 -19.299 1.00 98.44 113 ILE A C 1
ATOM 858 O O . ILE A 1 113 ? 19.624 -2.791 -19.780 1.00 98.44 113 ILE A O 1
ATOM 862 N N . GLU A 1 114 ? 17.491 -3.500 -19.782 1.00 98.44 114 GLU A N 1
ATOM 863 C CA . GLU A 1 114 ? 17.645 -4.378 -20.938 1.00 98.44 114 GLU A CA 1
ATOM 864 C C . GLU A 1 114 ? 17.981 -3.580 -22.208 1.00 98.44 114 GLU A C 1
ATOM 866 O O . GLU A 1 114 ? 18.980 -3.881 -22.870 1.00 98.44 114 GLU A O 1
ATOM 871 N N . ASP A 1 115 ? 17.276 -2.478 -22.468 1.00 98.12 115 ASP A N 1
ATOM 872 C CA . ASP A 1 115 ? 17.567 -1.561 -23.579 1.00 98.12 115 ASP A CA 1
ATOM 873 C C . ASP A 1 115 ? 18.987 -0.969 -23.503 1.00 98.12 115 ASP A C 1
ATOM 875 O O . ASP A 1 115 ? 19.717 -0.900 -24.506 1.00 98.12 115 ASP A O 1
ATOM 879 N N . CYS A 1 116 ? 19.420 -0.564 -22.303 1.00 98.38 116 CYS A N 1
ATOM 880 C CA . CYS A 1 116 ? 20.776 -0.067 -22.069 1.00 98.38 116 CYS A CA 1
ATOM 881 C C . CYS A 1 116 ? 21.824 -1.148 -22.342 1.00 98.38 116 CYS A C 1
ATOM 883 O O . CYS A 1 116 ? 22.853 -0.872 -22.965 1.00 98.38 116 CYS A O 1
ATOM 885 N N . ASN A 1 117 ? 21.570 -2.384 -21.911 1.00 98.31 117 ASN A N 1
ATOM 886 C CA . ASN A 1 117 ? 22.472 -3.506 -22.136 1.00 98.31 117 ASN A CA 1
ATOM 887 C C . ASN A 1 117 ? 22.603 -3.832 -23.626 1.00 98.31 117 ASN A C 1
ATOM 889 O O . ASN A 1 117 ? 23.729 -3.960 -24.116 1.00 98.31 117 ASN A O 1
ATOM 893 N N . VAL A 1 118 ? 21.487 -3.890 -24.360 1.00 98.19 118 VAL A N 1
ATOM 894 C CA . VAL A 1 118 ? 21.485 -4.085 -25.819 1.00 98.19 118 VAL A CA 1
ATOM 895 C C . VAL A 1 118 ? 22.296 -2.979 -26.497 1.00 98.19 118 VAL A C 1
ATOM 897 O O . VAL A 1 118 ? 23.226 -3.263 -27.257 1.00 98.19 118 VAL A O 1
ATOM 900 N N . SER A 1 119 ? 22.046 -1.719 -26.148 1.00 97.75 119 SER A N 1
ATOM 901 C CA . SER A 1 119 ? 22.784 -0.576 -26.701 1.00 97.75 119 SER A CA 1
ATOM 902 C C . SER A 1 119 ? 24.286 -0.652 -26.397 1.00 97.75 119 SER A C 1
ATOM 904 O O . SER A 1 119 ? 25.122 -0.464 -27.284 1.00 97.75 119 SER A O 1
ATOM 906 N N . ALA A 1 120 ? 24.658 -1.004 -25.164 1.00 98.19 120 ALA A N 1
ATOM 907 C CA . ALA A 1 120 ? 26.051 -1.164 -24.761 1.00 98.19 120 ALA A CA 1
ATOM 908 C C . ALA A 1 120 ? 26.751 -2.318 -25.499 1.00 98.19 120 ALA A C 1
ATOM 910 O O . ALA A 1 120 ? 27.944 -2.215 -25.796 1.00 98.19 120 ALA A O 1
ATOM 911 N N . THR A 1 121 ? 26.047 -3.419 -25.789 1.00 97.62 121 THR A N 1
ATOM 912 C CA . THR A 1 121 ? 26.600 -4.517 -26.602 1.00 97.62 121 THR A CA 1
ATOM 913 C C . THR A 1 121 ? 26.858 -4.078 -28.040 1.00 97.62 121 THR A C 1
ATOM 915 O O . THR A 1 121 ? 27.966 -4.284 -28.533 1.00 97.62 121 THR A O 1
ATOM 918 N N . ALA A 1 122 ? 25.914 -3.372 -28.667 1.00 97.75 122 ALA A N 1
ATOM 919 C CA . ALA A 1 122 ? 26.071 -2.860 -30.027 1.00 97.75 122 ALA A CA 1
ATOM 920 C C . ALA A 1 122 ? 27.259 -1.888 -30.147 1.00 97.75 122 ALA A C 1
ATOM 922 O O . ALA A 1 122 ? 28.065 -1.988 -31.072 1.00 97.75 122 ALA A O 1
ATOM 923 N N . ILE A 1 123 ? 27.429 -0.988 -29.171 1.00 98.31 123 ILE A N 1
ATOM 924 C CA . ILE A 1 123 ? 28.573 -0.062 -29.134 1.00 98.31 123 ILE A CA 1
ATOM 925 C C . ILE A 1 123 ? 29.898 -0.828 -29.022 1.00 98.31 123 ILE A C 1
ATOM 927 O O . ILE A 1 123 ? 30.863 -0.499 -29.715 1.00 98.31 123 ILE A O 1
ATOM 931 N N . ARG A 1 124 ? 29.960 -1.862 -28.173 1.00 98.25 124 ARG A N 1
ATOM 932 C CA . ARG A 1 124 ? 31.160 -2.702 -28.028 1.00 98.25 124 ARG A CA 1
ATOM 933 C C . ARG A 1 124 ? 31.518 -3.420 -29.331 1.00 98.25 124 ARG A C 1
ATOM 935 O O . ARG A 1 124 ? 32.697 -3.477 -29.681 1.00 98.25 124 ARG A O 1
ATOM 942 N N . GLU A 1 125 ? 30.527 -3.927 -30.059 1.00 98.00 125 GLU A N 1
ATOM 943 C CA . GLU A 1 125 ? 30.737 -4.573 -31.359 1.00 98.00 125 GLU A CA 1
ATOM 944 C C . GLU A 1 125 ? 31.258 -3.597 -32.418 1.00 98.00 125 GLU A C 1
ATOM 946 O O . GLU A 1 125 ? 32.222 -3.907 -33.125 1.00 98.00 125 GLU A O 1
ATOM 951 N N . GLU A 1 126 ? 30.687 -2.393 -32.501 1.00 98.25 126 GLU A N 1
ATOM 952 C CA . GLU A 1 126 ? 31.164 -1.367 -33.432 1.00 98.25 126 GLU A CA 1
ATOM 953 C C . GLU A 1 126 ? 32.581 -0.896 -33.089 1.00 98.25 126 GLU A C 1
ATOM 955 O O . GLU A 1 126 ? 33.413 -0.747 -33.988 1.00 98.25 126 GLU A O 1
ATOM 960 N N . LEU A 1 127 ? 32.916 -0.757 -31.802 1.00 98.06 127 LEU A N 1
ATOM 961 C CA . LEU A 1 127 ? 34.281 -0.443 -31.378 1.00 98.06 127 LEU A CA 1
ATOM 962 C C . LEU A 1 127 ? 35.272 -1.538 -31.808 1.00 98.06 127 LEU A C 1
ATOM 964 O O . LEU A 1 127 ? 36.335 -1.233 -32.356 1.00 98.06 127 LEU A O 1
ATOM 968 N N . ALA A 1 128 ? 34.918 -2.815 -31.625 1.00 97.31 128 ALA A N 1
ATOM 969 C CA . ALA A 1 128 ? 35.740 -3.943 -32.070 1.00 97.31 128 ALA A CA 1
ATOM 970 C C . ALA A 1 128 ? 35.910 -3.965 -33.601 1.00 97.31 128 ALA A C 1
ATOM 972 O O . ALA A 1 128 ? 37.012 -4.181 -34.124 1.00 97.31 128 ALA A O 1
ATOM 973 N N . ARG A 1 129 ? 34.833 -3.674 -34.341 1.00 97.25 129 ARG A N 1
ATOM 974 C CA . ARG A 1 129 ? 34.840 -3.546 -35.803 1.00 97.25 129 ARG A CA 1
ATOM 975 C C . ARG A 1 129 ? 35.743 -2.399 -36.265 1.00 97.25 129 ARG A C 1
ATOM 977 O O . ARG A 1 129 ? 36.536 -2.587 -37.191 1.00 97.25 129 ARG A O 1
ATOM 984 N N . MET A 1 130 ? 35.657 -1.232 -35.625 1.00 97.75 130 MET A N 1
ATOM 985 C CA . MET A 1 130 ? 36.504 -0.072 -35.916 1.00 97.75 130 MET A CA 1
ATOM 986 C C . MET A 1 130 ? 37.978 -0.359 -35.629 1.00 97.75 130 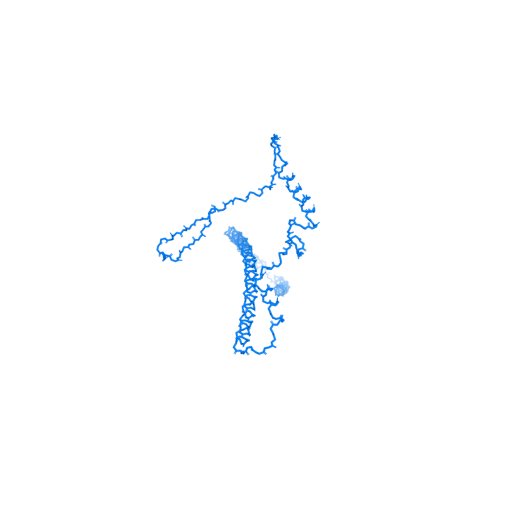MET A C 1
ATOM 988 O O . MET A 1 130 ? 38.818 -0.084 -36.483 1.00 97.75 130 MET A O 1
ATOM 992 N N . SER A 1 131 ? 38.288 -0.964 -34.480 1.00 97.75 131 SER A N 1
ATOM 993 C CA . SER A 1 131 ? 39.652 -1.362 -34.110 1.00 97.75 131 SER A CA 1
ATOM 994 C C . SER A 1 131 ? 40.263 -2.312 -35.147 1.00 97.75 131 SER A C 1
ATOM 996 O O . SER A 1 131 ? 41.367 -2.079 -35.640 1.00 97.75 131 SER A O 1
ATOM 998 N N . THR A 1 132 ? 39.499 -3.318 -35.582 1.00 96.69 132 THR A N 1
ATOM 999 C CA . THR A 1 132 ? 39.931 -4.258 -36.628 1.00 96.69 132 THR A CA 1
ATOM 1000 C C . THR A 1 132 ? 40.201 -3.537 -37.950 1.00 96.69 132 THR A C 1
ATOM 1002 O O . THR A 1 132 ? 41.218 -3.780 -38.598 1.00 96.69 132 THR A O 1
ATOM 1005 N N . LYS A 1 133 ? 39.314 -2.614 -38.348 1.00 96.25 133 LYS A N 1
ATOM 1006 C CA . LYS A 1 133 ? 39.480 -1.823 -39.574 1.00 96.25 133 LYS A CA 1
ATOM 1007 C C . LYS A 1 133 ? 40.747 -0.967 -39.519 1.00 96.25 133 LYS A C 1
ATOM 1009 O O . LYS A 1 133 ? 41.486 -0.956 -40.498 1.00 96.25 133 LYS A O 1
ATOM 1014 N N . LEU A 1 134 ? 41.002 -0.297 -38.392 1.00 95.81 134 LEU A N 1
ATOM 1015 C CA . LEU A 1 134 ? 42.206 0.511 -38.186 1.00 95.81 134 LEU A CA 1
ATOM 1016 C C . LEU A 1 134 ? 43.479 -0.341 -38.283 1.00 95.81 134 LEU A C 1
ATOM 1018 O O . LEU A 1 134 ? 44.387 0.015 -39.035 1.00 95.81 134 LEU A O 1
ATOM 1022 N N . ASN A 1 135 ? 43.512 -1.499 -37.618 1.00 94.88 135 ASN A N 1
ATOM 1023 C CA . ASN A 1 135 ? 44.650 -2.421 -37.681 1.00 94.88 135 ASN A CA 1
ATOM 1024 C C . ASN A 1 135 ? 44.942 -2.881 -39.117 1.00 94.88 135 ASN A C 1
ATOM 1026 O O . ASN A 1 135 ? 46.089 -2.847 -39.556 1.00 94.88 135 ASN A O 1
ATOM 1030 N N . LEU A 1 136 ? 43.911 -3.246 -39.887 1.00 92.62 136 LEU A N 1
ATOM 1031 C CA . LEU A 1 136 ? 44.080 -3.637 -41.291 1.00 92.62 136 LEU A CA 1
ATOM 1032 C C . LEU A 1 136 ? 44.587 -2.482 -42.163 1.00 92.62 136 LEU A C 1
ATOM 1034 O O . LEU A 1 136 ? 45.441 -2.697 -43.021 1.00 92.62 136 LEU A O 1
ATOM 1038 N N . THR A 1 137 ? 44.089 -1.258 -41.954 1.00 93.25 137 THR A N 1
ATOM 1039 C CA . THR A 1 137 ? 44.576 -0.087 -42.701 1.00 93.25 137 THR A CA 1
ATOM 1040 C C . THR A 1 137 ? 46.023 0.258 -42.365 1.00 93.25 137 THR A C 1
ATOM 1042 O O . THR A 1 137 ? 46.761 0.664 -43.258 1.00 93.25 137 THR A O 1
ATOM 1045 N N . MET A 1 138 ? 46.440 0.053 -41.113 1.00 91.38 138 MET A N 1
ATOM 1046 C CA . MET A 1 138 ? 47.821 0.254 -40.680 1.00 91.38 138 MET A CA 1
ATOM 1047 C C . MET A 1 138 ? 48.762 -0.756 -41.349 1.00 91.38 138 MET A C 1
ATOM 1049 O O . MET A 1 138 ? 49.730 -0.344 -41.979 1.00 91.38 138 MET A O 1
ATOM 1053 N N . ILE A 1 139 ? 48.412 -2.049 -41.337 1.00 90.44 139 ILE A N 1
ATOM 1054 C CA . ILE A 1 139 ? 49.175 -3.103 -42.033 1.00 90.44 139 ILE A CA 1
ATOM 1055 C C . ILE A 1 139 ? 49.272 -2.807 -43.536 1.00 90.44 139 ILE A C 1
ATOM 1057 O O . ILE A 1 139 ? 50.345 -2.893 -44.128 1.00 90.44 139 ILE A O 1
ATOM 1061 N N . ALA A 1 140 ? 48.160 -2.425 -44.174 1.00 81.75 140 ALA A N 1
ATOM 1062 C CA . ALA A 1 140 ? 48.157 -2.095 -45.597 1.00 81.75 140 ALA A CA 1
ATOM 1063 C C . ALA A 1 140 ? 49.067 -0.895 -45.923 1.00 81.75 140 ALA A C 1
ATOM 1065 O O . ALA A 1 140 ? 49.747 -0.905 -46.950 1.00 81.75 140 ALA A O 1
ATOM 1066 N N . ALA A 1 141 ? 49.105 0.117 -45.050 1.00 82.00 141 ALA A N 1
ATOM 1067 C CA . ALA A 1 141 ? 49.996 1.264 -45.190 1.00 82.00 141 ALA A CA 1
ATOM 1068 C C . ALA A 1 141 ? 51.479 0.880 -45.001 1.00 82.00 141 ALA A C 1
ATOM 1070 O O . ALA A 1 141 ? 52.328 1.335 -45.767 1.00 82.00 141 ALA A O 1
ATOM 1071 N N . GLU A 1 142 ? 51.801 -0.002 -44.049 1.00 81.62 142 GLU A N 1
ATOM 1072 C CA . GLU A 1 142 ? 53.159 -0.538 -43.851 1.00 81.62 142 GLU A CA 1
ATOM 1073 C C . GLU A 1 142 ? 53.645 -1.360 -45.057 1.00 81.62 142 GLU A C 1
ATOM 1075 O O . GLU A 1 142 ? 54.775 -1.184 -45.528 1.00 81.62 142 GLU A O 1
ATOM 1080 N N . CYS A 1 143 ? 52.779 -2.209 -45.622 1.00 76.31 143 CYS A N 1
ATOM 1081 C CA . CYS A 1 143 ? 53.077 -2.954 -46.848 1.00 76.31 143 CYS A CA 1
ATOM 1082 C C . CYS A 1 143 ? 53.286 -2.042 -48.069 1.00 76.31 143 CYS A C 1
ATOM 1084 O O . CYS A 1 143 ? 54.014 -2.414 -48.982 1.00 76.31 143 CYS A O 1
ATOM 1086 N N . ALA A 1 144 ? 52.665 -0.858 -48.112 1.00 73.75 144 ALA A N 1
ATOM 1087 C CA . ALA A 1 144 ? 52.861 0.101 -49.201 1.00 73.75 144 ALA A CA 1
ATOM 1088 C C . ALA A 1 144 ? 54.195 0.867 -49.095 1.00 73.75 144 ALA A C 1
ATOM 1090 O O . ALA A 1 144 ? 54.776 1.224 -50.120 1.00 73.75 144 ALA A O 1
ATOM 1091 N N . ASN A 1 145 ? 54.697 1.099 -47.876 1.00 68.31 145 ASN A N 1
ATOM 1092 C CA . ASN A 1 145 ? 55.968 1.794 -47.633 1.00 68.31 145 ASN A CA 1
ATOM 1093 C C . ASN A 1 145 ? 57.203 0.890 -47.771 1.00 68.31 145 ASN A C 1
ATOM 1095 O O . ASN A 1 145 ? 58.300 1.380 -48.043 1.00 68.31 145 ASN A O 1
ATOM 1099 N N . THR A 1 146 ? 57.049 -0.424 -47.604 1.00 61.97 146 THR A N 1
ATOM 1100 C CA . THR A 1 146 ? 58.108 -1.402 -47.887 1.00 61.97 146 THR A CA 1
ATOM 1101 C C . THR A 1 146 ? 58.145 -1.662 -49.393 1.00 61.97 146 THR A C 1
ATOM 1103 O O . THR A 1 146 ? 57.466 -2.539 -49.917 1.00 61.97 146 THR A O 1
ATOM 1106 N N . GLY A 1 147 ? 58.893 -0.817 -50.111 1.00 52.19 147 GLY A N 1
ATOM 1107 C CA . GLY A 1 147 ? 59.019 -0.839 -51.569 1.00 52.19 147 GLY A CA 1
ATOM 1108 C C . GLY A 1 147 ? 59.117 -2.254 -52.149 1.00 52.19 147 GLY A C 1
ATOM 1109 O O . GLY A 1 147 ? 59.919 -3.079 -51.712 1.00 52.19 147 GLY A O 1
ATOM 1110 N N . GLY A 1 148 ? 58.264 -2.531 -53.136 1.00 51.53 148 GLY A N 1
ATOM 1111 C CA . GLY A 1 148 ? 58.124 -3.848 -53.732 1.00 51.53 148 GLY A CA 1
ATOM 1112 C C . GLY A 1 148 ? 59.421 -4.379 -54.335 1.00 51.53 148 GLY A C 1
ATOM 1113 O O . GLY A 1 148 ? 59.875 -3.914 -55.379 1.00 51.53 148 GLY A O 1
ATOM 1114 N N . HIS A 1 149 ? 59.917 -5.470 -53.764 1.00 46.34 149 HIS A N 1
ATOM 1115 C CA . HIS A 1 149 ? 60.639 -6.480 -54.522 1.00 46.34 149 HIS A CA 1
ATOM 1116 C C . HIS A 1 149 ? 59.938 -7.833 -54.371 1.00 46.34 149 HIS A C 1
ATOM 1118 O O . HIS A 1 149 ? 60.179 -8.598 -53.448 1.00 46.34 149 HIS A O 1
ATOM 1124 N N . GLY A 1 150 ? 59.048 -8.102 -55.333 1.00 48.44 150 GLY A N 1
ATOM 1125 C CA . GLY A 1 150 ? 58.917 -9.436 -55.913 1.00 48.44 150 GLY A CA 1
ATOM 1126 C C . GLY A 1 150 ? 58.020 -10.461 -55.222 1.00 48.44 150 GLY A C 1
ATOM 1127 O O . GLY A 1 150 ? 58.467 -11.583 -55.061 1.00 48.44 150 GLY A O 1
ATOM 1128 N N . VAL A 1 151 ? 56.751 -10.162 -54.911 1.00 50.91 151 VAL A N 1
ATOM 1129 C CA . VAL A 1 151 ? 55.711 -11.213 -54.763 1.00 50.91 151 VAL A CA 1
ATOM 1130 C C . VAL A 1 151 ? 54.352 -10.679 -55.254 1.00 50.91 151 VAL A C 1
ATOM 1132 O O . VAL A 1 151 ? 53.441 -10.387 -54.484 1.00 50.91 151 VAL A O 1
ATOM 1135 N N . GLY A 1 152 ? 54.238 -10.448 -56.564 1.00 50.31 152 GLY A N 1
ATOM 1136 C CA . GLY A 1 152 ? 53.155 -9.664 -57.179 1.00 50.31 152 GLY A CA 1
ATOM 1137 C C . GLY A 1 152 ? 51.873 -10.403 -57.590 1.00 50.31 152 GLY A C 1
ATOM 1138 O O . GLY A 1 152 ? 50.985 -9.752 -58.138 1.00 50.31 152 GLY A O 1
ATOM 1139 N N . GLU A 1 153 ? 51.725 -11.712 -57.355 1.00 48.12 153 GLU A N 1
ATOM 1140 C CA . GLU A 1 153 ? 50.599 -12.475 -57.941 1.00 48.12 153 GLU A CA 1
ATOM 1141 C C . GLU A 1 153 ? 49.570 -13.029 -56.938 1.00 48.12 153 GLU A C 1
ATOM 1143 O O . GLU A 1 153 ? 48.424 -13.251 -57.318 1.00 48.12 153 GLU A O 1
ATOM 1148 N N . GLY A 1 154 ? 49.888 -13.146 -55.643 1.00 51.59 154 GLY A N 1
ATOM 1149 C CA . GLY A 1 154 ? 48.921 -13.634 -54.639 1.00 51.59 154 GLY A CA 1
ATOM 1150 C C . GLY A 1 154 ? 47.950 -12.569 -54.107 1.00 51.59 154 GLY A C 1
ATOM 1151 O O . GLY A 1 154 ? 46.808 -12.864 -53.758 1.00 51.59 154 GLY A O 1
ATOM 1152 N N . ILE A 1 155 ? 48.380 -11.305 -54.057 1.00 52.72 155 ILE A N 1
ATOM 1153 C CA . ILE A 1 155 ? 47.702 -10.266 -53.257 1.00 52.72 155 ILE A CA 1
ATOM 1154 C C . ILE A 1 155 ? 46.673 -9.472 -54.085 1.00 52.72 155 ILE A C 1
ATOM 1156 O O . ILE A 1 155 ? 45.648 -9.036 -53.558 1.00 52.72 155 ILE A O 1
ATOM 1160 N N . ARG A 1 156 ? 46.858 -9.364 -55.413 1.00 48.72 156 ARG A N 1
ATOM 1161 C CA . ARG A 1 156 ? 45.843 -8.767 -56.312 1.00 48.72 156 ARG A CA 1
ATOM 1162 C C . ARG A 1 156 ? 44.540 -9.578 -56.344 1.00 48.72 156 ARG A C 1
ATOM 1164 O O . ARG A 1 156 ? 43.475 -8.985 -56.497 1.00 48.72 156 ARG A O 1
ATOM 1171 N N . GLY A 1 157 ? 44.602 -10.896 -56.124 1.00 45.78 157 GLY A N 1
ATOM 1172 C CA . GLY A 1 157 ? 43.412 -11.744 -55.969 1.00 45.78 157 GLY A CA 1
ATOM 1173 C C . GLY A 1 157 ? 42.590 -11.413 -54.716 1.00 45.78 157 GLY A C 1
ATOM 1174 O O . GLY A 1 157 ? 41.362 -11.412 -54.767 1.00 45.78 157 GLY A O 1
ATOM 1175 N N . LEU A 1 158 ? 43.251 -11.042 -53.614 1.00 51.81 158 LEU A N 1
ATOM 1176 C CA . LEU A 1 158 ? 42.594 -10.673 -52.353 1.00 51.81 158 LEU A CA 1
ATOM 1177 C C . LEU 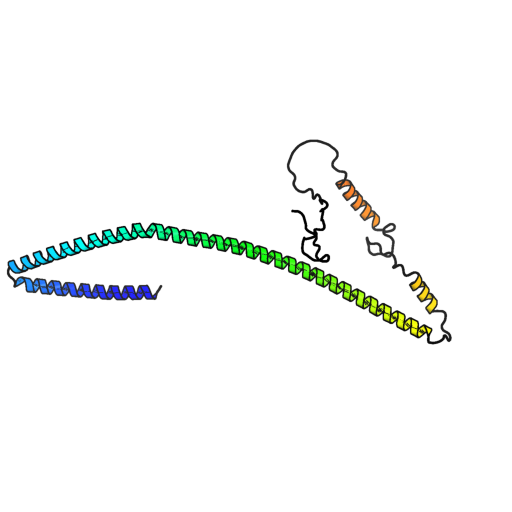A 1 158 ? 41.992 -9.259 -52.395 1.00 51.81 158 LEU A C 1
ATOM 1179 O O . LEU A 1 158 ? 40.922 -9.023 -51.835 1.00 51.81 158 LEU A O 1
ATOM 1183 N N . LEU A 1 159 ? 42.625 -8.330 -53.118 1.00 52.81 159 LEU A N 1
ATOM 1184 C CA . LEU A 1 159 ? 42.129 -6.958 -53.287 1.00 52.81 159 LEU A CA 1
ATOM 1185 C C . LEU A 1 159 ? 40.871 -6.880 -54.170 1.00 52.81 159 LEU A C 1
ATOM 1187 O O . LEU A 1 159 ? 39.978 -6.085 -53.877 1.00 52.81 159 LEU A O 1
ATOM 1191 N N . ASN A 1 160 ? 40.732 -7.740 -55.187 1.00 46.78 160 ASN A N 1
ATOM 1192 C CA . ASN A 1 160 ? 39.486 -7.827 -55.964 1.00 46.78 160 ASN A CA 1
ATOM 1193 C C . ASN A 1 160 ? 38.315 -8.406 -55.153 1.00 46.78 160 ASN A C 1
ATOM 1195 O O . ASN A 1 160 ? 37.168 -8.050 -55.411 1.00 46.78 160 ASN A O 1
ATOM 1199 N N . LEU A 1 161 ? 38.588 -9.217 -54.125 1.00 47.69 161 LEU A N 1
ATOM 1200 C CA . LEU A 1 161 ? 37.566 -9.688 -53.186 1.00 47.69 161 LEU A CA 1
ATOM 1201 C C . LEU A 1 161 ? 37.112 -8.575 -52.218 1.00 47.69 161 LEU A C 1
ATOM 1203 O O . LEU A 1 161 ? 35.959 -8.552 -51.787 1.00 47.69 161 LEU A O 1
ATOM 1207 N N . ALA A 1 162 ? 37.997 -7.618 -51.920 1.00 48.72 162 ALA A N 1
ATOM 1208 C CA . ALA A 1 162 ? 37.697 -6.446 -51.099 1.00 48.72 162 ALA A CA 1
ATOM 1209 C C . ALA A 1 162 ? 36.990 -5.319 -51.884 1.00 48.72 162 ALA A C 1
ATOM 1211 O O . ALA A 1 162 ? 36.134 -4.631 -51.326 1.00 48.72 162 ALA A O 1
ATOM 1212 N N . ALA A 1 163 ? 37.283 -5.152 -53.180 1.00 48.28 163 ALA A N 1
ATOM 1213 C CA . ALA A 1 163 ? 36.677 -4.116 -54.026 1.00 48.28 163 ALA A CA 1
ATOM 1214 C C . ALA A 1 163 ? 35.231 -4.432 -54.461 1.00 48.28 163 ALA A C 1
ATOM 1216 O O . ALA A 1 163 ? 34.451 -3.517 -54.725 1.00 48.28 163 ALA A O 1
ATOM 1217 N N . THR A 1 164 ? 34.815 -5.703 -54.451 1.00 48.56 164 THR A N 1
ATOM 1218 C CA . THR A 1 164 ? 33.405 -6.105 -54.617 1.00 48.56 164 THR A CA 1
ATOM 1219 C C . THR A 1 164 ? 32.738 -6.469 -53.289 1.00 48.56 164 THR A C 1
ATOM 1221 O O . THR A 1 164 ? 31.827 -7.293 -53.275 1.00 48.56 164 THR A O 1
ATOM 1224 N N . GLY A 1 165 ? 33.157 -5.851 -52.175 1.00 47.59 165 GLY A N 1
ATOM 1225 C CA . GLY A 1 165 ? 32.713 -6.102 -50.792 1.00 47.59 165 GLY A CA 1
ATOM 1226 C C . GLY A 1 165 ? 31.228 -5.847 -50.469 1.00 47.59 165 GLY A C 1
ATOM 1227 O O . GLY A 1 165 ? 30.878 -5.543 -49.327 1.00 47.59 165 GLY A O 1
ATOM 1228 N N . LYS A 1 166 ? 30.321 -5.989 -51.439 1.00 58.25 166 LYS A N 1
ATOM 1229 C CA . LYS A 1 166 ? 28.911 -6.257 -51.161 1.00 58.25 166 LYS A CA 1
ATOM 1230 C C . LYS A 1 166 ? 28.866 -7.647 -50.528 1.00 58.25 166 LYS A C 1
ATOM 1232 O O . LYS A 1 166 ? 29.099 -8.638 -51.215 1.00 58.25 166 LYS A O 1
ATOM 1237 N N . LYS A 1 167 ? 28.624 -7.708 -49.211 1.00 59.78 167 LYS A N 1
ATOM 1238 C CA . LYS A 1 167 ? 28.370 -8.958 -48.470 1.00 59.78 167 LYS A CA 1
ATOM 1239 C C . LYS A 1 167 ? 27.508 -9.882 -49.353 1.00 59.78 167 LYS A C 1
ATOM 1241 O O . LYS A 1 167 ? 26.530 -9.369 -49.908 1.00 59.78 167 LYS A O 1
ATOM 1246 N N . PRO A 1 168 ? 27.827 -11.184 -49.514 1.00 56.19 168 PRO A N 1
ATOM 1247 C CA . PRO A 1 168 ? 26.956 -12.080 -50.265 1.00 56.19 168 PRO A CA 1
ATOM 1248 C C . PRO A 1 168 ? 25.562 -11.962 -49.653 1.00 56.19 168 PRO A C 1
ATOM 1250 O O . PRO A 1 168 ? 25.415 -12.095 -48.436 1.00 56.19 168 PRO A O 1
ATOM 1253 N N . LEU A 1 169 ? 24.578 -11.588 -50.477 1.00 66.81 169 LEU A N 1
ATOM 1254 C CA . LEU A 1 169 ? 23.200 -11.408 -50.034 1.00 66.81 169 LEU A CA 1
ATOM 1255 C C . LEU A 1 169 ? 22.775 -12.719 -49.373 1.00 66.81 169 LEU A C 1
ATOM 1257 O O . LEU A 1 169 ? 22.648 -13.742 -50.044 1.00 66.81 169 LEU A O 1
ATOM 1261 N N . LYS A 1 170 ? 22.639 -12.697 -48.047 1.00 78.25 170 LYS A N 1
ATOM 1262 C CA . LYS A 1 170 ? 22.077 -13.815 -47.303 1.00 78.25 170 LYS A CA 1
ATOM 1263 C C . LYS A 1 170 ? 20.571 -13.726 -47.464 1.00 78.25 170 LYS A C 1
ATOM 1265 O O . LYS A 1 170 ? 19.982 -12.670 -47.232 1.00 78.25 170 LYS A O 1
ATOM 1270 N N . CYS A 1 171 ? 19.954 -14.821 -47.876 1.00 79.19 171 CYS A N 1
ATOM 1271 C CA . CYS A 1 171 ? 18.512 -14.925 -47.933 1.00 79.19 171 CYS A CA 1
ATOM 1272 C C . CYS A 1 171 ? 17.960 -14.702 -46.523 1.00 79.19 171 CYS A C 1
ATOM 1274 O O . CYS A 1 171 ? 18.279 -15.470 -45.625 1.00 79.19 171 CYS A O 1
ATOM 1276 N N . TRP A 1 172 ? 17.127 -13.690 -46.299 1.00 78.88 172 TRP A N 1
ATOM 1277 C CA . TRP A 1 172 ? 16.543 -13.463 -44.971 1.00 78.88 172 TRP A CA 1
ATOM 1278 C C . TRP A 1 172 ? 15.614 -14.606 -44.527 1.00 78.88 172 TRP A C 1
ATOM 1280 O O . TRP A 1 172 ? 15.363 -14.754 -43.338 1.00 78.88 172 TRP A O 1
ATOM 1290 N N . LEU A 1 173 ? 15.145 -15.438 -45.464 1.00 77.75 173 LEU A N 1
ATOM 1291 C CA . LEU A 1 173 ? 14.249 -16.553 -45.172 1.00 77.75 173 LEU A CA 1
ATOM 1292 C C . LEU A 1 173 ? 14.972 -17.767 -44.577 1.00 77.75 173 LEU A C 1
ATOM 1294 O O . LEU A 1 173 ? 14.484 -18.372 -43.631 1.00 77.75 173 LEU A O 1
ATOM 1298 N N . CYS A 1 174 ? 16.120 -18.149 -45.138 1.00 82.19 174 CYS A N 1
ATOM 1299 C CA . CYS A 1 174 ? 16.837 -19.362 -44.722 1.00 82.19 174 CYS A CA 1
ATOM 1300 C C . CYS A 1 174 ? 18.317 -19.122 -44.400 1.00 82.19 174 CYS A C 1
ATOM 1302 O O . CYS A 1 174 ? 19.076 -20.070 -44.224 1.00 82.19 174 CYS A O 1
ATOM 1304 N N . GLN A 1 175 ? 18.746 -17.860 -44.402 1.00 81.44 175 GLN A N 1
ATOM 1305 C CA . GLN A 1 175 ? 20.113 -17.399 -44.139 1.00 81.44 175 GLN A CA 1
ATOM 1306 C C . GLN A 1 175 ? 21.186 -17.964 -45.094 1.00 81.44 175 GLN A C 1
ATOM 1308 O O . GLN A 1 175 ? 22.383 -17.822 -44.843 1.00 81.44 175 GLN A O 1
ATOM 1313 N N . GLY A 1 176 ? 20.769 -18.559 -46.219 1.00 81.00 176 GLY A N 1
ATOM 1314 C CA . GLY A 1 176 ? 21.645 -19.154 -47.233 1.00 81.00 176 GLY A CA 1
ATOM 1315 C C . GLY A 1 176 ? 22.201 -18.144 -48.251 1.00 81.00 176 GLY A C 1
ATOM 1316 O O . GLY A 1 176 ? 21.680 -17.032 -48.357 1.00 81.00 176 GLY A O 1
ATOM 1317 N N . PRO A 1 177 ? 23.240 -18.507 -49.030 1.00 81.06 177 PRO A N 1
ATOM 1318 C CA . PRO A 1 177 ? 23.933 -17.603 -49.955 1.00 81.06 177 PRO A CA 1
ATOM 1319 C C . PRO A 1 177 ? 23.189 -17.445 -51.298 1.00 81.06 177 PRO A C 1
ATOM 1321 O O . PRO A 1 177 ? 23.704 -17.793 -52.357 1.00 81.06 177 PRO A O 1
ATOM 1324 N N . HIS A 1 178 ? 21.953 -16.949 -51.255 1.00 80.56 178 HIS A N 1
ATOM 1325 C CA . HIS A 1 178 ? 21.116 -16.656 -52.423 1.00 80.56 178 HIS A CA 1
ATOM 1326 C C . HIS A 1 178 ? 20.139 -15.508 -52.124 1.00 80.56 178 HIS A C 1
ATOM 1328 O O . HIS A 1 178 ? 19.902 -15.148 -50.971 1.00 80.56 178 HIS A O 1
ATOM 1334 N N . ARG A 1 179 ? 19.538 -14.930 -53.168 1.00 76.12 179 ARG A N 1
ATOM 1335 C CA . ARG A 1 179 ? 18.473 -13.920 -53.031 1.00 76.12 179 ARG A CA 1
ATOM 1336 C C . ARG A 1 179 ? 17.156 -14.579 -52.617 1.00 76.12 179 ARG A C 1
ATOM 1338 O O . ARG A 1 179 ? 16.899 -15.708 -53.014 1.00 76.12 179 ARG A O 1
ATOM 1345 N N . ALA A 1 180 ? 16.311 -13.892 -51.847 1.00 76.94 180 ALA A N 1
ATOM 1346 C CA . ALA A 1 180 ? 15.029 -14.440 -51.371 1.00 76.94 180 ALA A CA 1
ATOM 1347 C C . ALA A 1 180 ? 14.097 -14.904 -52.505 1.00 76.94 180 ALA A C 1
ATOM 1349 O O . ALA A 1 180 ? 13.367 -15.877 -52.361 1.00 76.94 180 ALA A O 1
ATOM 1350 N N . ASP A 1 181 ? 14.209 -14.238 -53.642 1.00 72.31 181 ASP A N 1
ATOM 1351 C CA . ASP A 1 181 ? 13.533 -14.451 -54.918 1.00 72.31 181 ASP A CA 1
ATOM 1352 C C . ASP A 1 181 ? 14.001 -15.720 -55.662 1.00 72.31 181 ASP A C 1
ATOM 1354 O O . ASP A 1 181 ? 13.337 -16.161 -56.592 1.00 72.31 181 ASP A O 1
ATOM 1358 N N . ALA A 1 182 ? 15.109 -16.330 -55.231 1.00 77.25 182 ALA A N 1
ATOM 1359 C CA . ALA A 1 182 ? 15.616 -17.615 -55.718 1.00 77.25 182 ALA A CA 1
ATOM 1360 C C . ALA A 1 182 ? 15.702 -18.663 -54.587 1.00 77.25 182 ALA A C 1
ATOM 1362 O O . ALA A 1 182 ? 16.474 -19.620 -54.670 1.00 77.25 182 ALA A O 1
ATOM 1363 N N . CYS A 1 183 ? 14.971 -18.456 -53.485 1.00 80.50 183 CYS A N 1
ATOM 1364 C CA . CYS A 1 183 ? 15.056 -19.326 -52.319 1.00 80.50 183 CYS A CA 1
ATOM 1365 C C . CYS A 1 183 ? 14.287 -20.638 -52.542 1.00 80.50 183 CYS A C 1
ATOM 1367 O O . CYS A 1 183 ? 13.094 -20.594 -52.835 1.00 80.50 183 CYS A O 1
ATOM 1369 N N . PRO A 1 184 ? 14.887 -21.817 -52.298 1.00 79.44 184 PRO A N 1
ATOM 1370 C CA . PRO A 1 184 ? 14.175 -23.094 -52.406 1.00 79.44 184 PRO A CA 1
ATOM 1371 C C . PRO A 1 184 ? 13.026 -23.237 -51.389 1.00 79.44 184 PRO A C 1
ATOM 1373 O O . PRO A 1 184 ? 12.141 -24.067 -51.566 1.00 79.44 184 PRO A O 1
ATOM 1376 N N . TYR A 1 185 ? 12.995 -22.406 -50.340 1.00 74.81 185 TYR A N 1
ATOM 1377 C CA . TYR A 1 185 ? 11.893 -22.338 -49.374 1.00 74.81 185 TYR A CA 1
ATOM 1378 C C . TYR A 1 185 ? 10.796 -21.327 -49.757 1.00 74.81 185 TYR A C 1
ATOM 1380 O O . TYR A 1 185 ? 9.817 -21.183 -49.023 1.00 74.81 185 TYR A O 1
ATOM 1388 N N . GLN A 1 186 ? 10.909 -20.647 -50.902 1.00 73.94 186 GLN A N 1
ATOM 1389 C CA . GLN A 1 186 ? 9.932 -19.656 -51.365 1.00 73.94 186 GLN A CA 1
ATOM 1390 C C . GLN A 1 186 ? 8.532 -20.258 -51.562 1.00 73.94 186 GLN A C 1
ATOM 1392 O O . GLN A 1 186 ? 7.539 -19.583 -51.298 1.00 73.94 186 GLN A O 1
ATOM 1397 N N . SER A 1 187 ? 8.428 -21.544 -51.916 1.00 67.19 187 SER A N 1
ATOM 1398 C CA . SER A 1 187 ? 7.144 -22.256 -52.001 1.00 67.19 187 SER A CA 1
ATOM 1399 C C . SER A 1 187 ? 6.401 -22.286 -50.657 1.00 67.19 187 SER A C 1
ATOM 1401 O O . SER A 1 187 ? 5.180 -22.153 -50.632 1.00 67.19 187 SER A O 1
ATOM 1403 N N . LYS A 1 188 ? 7.124 -22.368 -49.526 1.00 64.81 188 LYS A N 1
ATOM 1404 C CA . LYS A 1 188 ? 6.530 -22.305 -48.177 1.00 64.81 188 LYS A CA 1
ATOM 1405 C C . LYS A 1 188 ? 6.056 -20.891 -47.826 1.00 64.81 188 LYS A C 1
ATOM 1407 O O . LYS A 1 188 ? 5.021 -20.741 -47.188 1.00 64.81 188 LYS A O 1
ATOM 1412 N N . LEU A 1 189 ? 6.756 -19.853 -48.294 1.00 63.41 189 LEU A N 1
ATOM 1413 C CA . LEU A 1 189 ? 6.301 -18.465 -48.143 1.00 63.41 189 LEU A CA 1
ATOM 1414 C C . LEU A 1 189 ? 5.088 -18.136 -49.009 1.00 63.41 189 LEU A C 1
ATOM 1416 O O . LEU A 1 189 ? 4.263 -17.334 -48.589 1.00 63.41 189 LEU A O 1
ATOM 1420 N N . SER A 1 190 ? 4.972 -18.719 -50.202 1.00 66.56 190 SER A N 1
ATOM 1421 C CA . SER A 1 190 ? 3.792 -18.517 -51.046 1.00 66.56 190 SER A CA 1
ATOM 1422 C C . SER A 1 190 ? 2.537 -19.097 -50.391 1.00 66.56 190 SER A C 1
ATOM 1424 O O . SER A 1 190 ? 1.483 -18.482 -50.484 1.00 66.56 190 SER A O 1
ATOM 1426 N N . ALA A 1 191 ? 2.662 -20.224 -49.680 1.00 63.47 191 ALA A N 1
ATOM 1427 C CA . ALA A 1 191 ? 1.572 -20.798 -48.891 1.00 63.47 191 ALA A CA 1
ATOM 1428 C C . ALA A 1 191 ? 1.186 -19.896 -47.705 1.00 63.47 191 ALA A C 1
ATOM 1430 O O . ALA A 1 191 ? 0.011 -19.608 -47.525 1.00 63.47 191 ALA A O 1
ATOM 1431 N N . ILE A 1 192 ? 2.164 -19.365 -46.961 1.00 63.62 192 ILE A N 1
ATOM 1432 C CA . ILE A 1 192 ? 1.904 -18.454 -45.829 1.00 63.62 192 ILE A CA 1
ATOM 1433 C C . ILE A 1 192 ? 1.303 -17.123 -46.306 1.00 63.62 192 ILE A C 1
ATOM 1435 O O . ILE A 1 192 ? 0.353 -16.626 -45.713 1.00 63.62 192 ILE A O 1
ATOM 1439 N N . LYS A 1 193 ? 1.810 -16.554 -47.407 1.00 68.75 193 LYS A N 1
ATOM 1440 C CA . LYS A 1 193 ? 1.230 -15.349 -48.020 1.00 68.75 193 LYS A CA 1
ATOM 1441 C C . LYS A 1 193 ? -0.184 -15.593 -48.538 1.00 68.75 193 LYS A C 1
ATOM 1443 O O . LYS A 1 193 ? -1.004 -14.693 -48.429 1.00 68.75 193 LYS A O 1
ATOM 1448 N N . ALA A 1 194 ? -0.469 -16.779 -49.077 1.00 64.75 194 ALA A N 1
ATOM 1449 C CA . ALA A 1 194 ? -1.819 -17.150 -49.486 1.00 64.75 194 ALA A CA 1
ATOM 1450 C C . ALA A 1 194 ? -2.758 -17.297 -48.278 1.00 64.75 194 ALA A C 1
ATOM 1452 O O . ALA A 1 194 ? -3.884 -16.831 -48.360 1.00 64.75 194 ALA A O 1
ATOM 1453 N N . SER A 1 195 ? -2.296 -17.850 -47.150 1.00 60.38 195 SER A N 1
ATOM 1454 C CA . SER A 1 195 ? -3.083 -17.906 -45.908 1.00 60.38 195 SER A CA 1
ATOM 1455 C C . SER A 1 195 ? -3.375 -16.517 -45.334 1.00 60.38 195 SER A C 1
ATOM 1457 O O . SER A 1 195 ? -4.515 -16.238 -44.991 1.00 60.38 195 SER A O 1
ATOM 1459 N N . ILE A 1 196 ? -2.388 -15.614 -45.312 1.00 64.94 196 ILE A N 1
ATOM 1460 C CA . ILE A 1 196 ? -2.581 -14.230 -44.839 1.00 64.94 196 ILE A CA 1
ATOM 1461 C C . ILE A 1 196 ? -3.499 -13.446 -45.792 1.00 64.94 196 ILE A C 1
ATOM 1463 O O . ILE A 1 196 ? -4.369 -12.706 -45.350 1.00 64.94 196 ILE A O 1
ATOM 1467 N N . ALA A 1 197 ? -3.361 -13.633 -47.108 1.00 63.47 197 ALA A N 1
ATOM 1468 C CA . ALA A 1 197 ? -4.256 -13.006 -48.080 1.00 63.47 197 ALA A CA 1
ATOM 1469 C C . ALA A 1 197 ? -5.686 -13.580 -48.022 1.00 63.47 197 ALA A C 1
ATOM 1471 O O . ALA A 1 197 ? -6.640 -12.845 -48.247 1.00 63.47 197 ALA A O 1
ATOM 1472 N N . GLN A 1 198 ? -5.857 -14.865 -47.686 1.00 57.69 198 GLN A N 1
ATOM 1473 C CA . GLN A 1 198 ? -7.173 -15.457 -47.418 1.00 57.69 198 GLN A CA 1
ATOM 1474 C C . GLN A 1 198 ? -7.803 -14.921 -46.121 1.00 57.69 198 GLN A C 1
ATOM 1476 O O . GLN A 1 198 ? -9.021 -14.784 -46.072 1.00 57.69 198 GLN A O 1
ATOM 1481 N N . GLU A 1 199 ? -7.003 -14.563 -45.110 1.00 56.41 199 GLU A N 1
ATOM 1482 C CA . GLU A 1 199 ? -7.484 -13.871 -43.902 1.00 56.41 199 GLU A CA 1
ATOM 1483 C C . GLU A 1 199 ? -7.889 -12.411 -44.178 1.00 56.41 199 GLU A C 1
ATOM 1485 O O . GLU A 1 199 ? -8.869 -11.928 -43.615 1.00 56.41 199 GLU A O 1
ATOM 1490 N N . GLU A 1 200 ? -7.183 -11.700 -45.064 1.00 55.03 200 GLU A N 1
ATOM 1491 C CA . GLU A 1 200 ? -7.499 -10.301 -45.407 1.00 55.03 200 GLU A CA 1
ATOM 1492 C C . GLU A 1 200 ? -8.668 -10.155 -46.397 1.00 55.03 200 GLU A C 1
ATOM 1494 O O . GLU A 1 200 ? -9.285 -9.092 -46.475 1.00 55.03 200 GLU A O 1
ATOM 1499 N N . GLN A 1 201 ? -8.996 -11.211 -47.144 1.00 48.97 201 GLN A N 1
ATOM 1500 C CA . GLN A 1 201 ? -10.006 -11.197 -48.208 1.00 48.97 201 GLN A CA 1
ATOM 1501 C C . GLN A 1 201 ? -11.224 -12.076 -47.878 1.00 48.97 201 GLN A C 1
ATOM 1503 O O . GLN A 1 201 ? -11.847 -12.658 -48.763 1.00 48.97 201 GLN A O 1
ATOM 1508 N N . GLY A 1 202 ? -11.559 -12.149 -46.587 1.00 43.62 202 GLY A N 1
ATOM 1509 C CA . GLY A 1 202 ? -12.693 -12.886 -46.034 1.00 43.62 202 GLY A CA 1
ATOM 1510 C C . GLY A 1 202 ? -13.628 -12.022 -45.183 1.00 43.62 202 GLY A C 1
ATOM 1511 O O . GLY A 1 202 ? -13.892 -12.372 -44.042 1.00 43.62 202 GLY A O 1
ATOM 1512 N N . CYS A 1 203 ? -14.124 -10.897 -45.706 1.00 34.12 203 CYS A N 1
ATOM 1513 C CA . CYS A 1 203 ? -15.439 -10.365 -45.318 1.00 34.12 203 CYS A CA 1
ATOM 1514 C C . CYS A 1 203 ? -16.002 -9.482 -46.443 1.00 34.12 203 CYS A C 1
ATOM 1516 O O . CYS A 1 203 ? -15.959 -8.252 -46.404 1.00 34.12 203 CYS A O 1
ATOM 1518 N N . GLY A 1 204 ? -16.478 -10.149 -47.495 1.00 37.62 204 GLY A N 1
ATOM 1519 C CA . GLY A 1 204 ? -17.539 -9.590 -48.321 1.00 37.62 204 GLY A CA 1
ATOM 1520 C C . GLY A 1 204 ? -18.808 -9.468 -47.477 1.00 37.62 204 GLY A C 1
ATOM 1521 O O . GLY A 1 204 ? -19.090 -10.363 -46.685 1.00 37.62 204 GLY A O 1
ATOM 1522 N N . GLU A 1 205 ? -19.434 -8.300 -47.603 1.00 47.09 205 GLU A N 1
ATOM 1523 C CA . GLU A 1 205 ? -20.872 -8.003 -47.525 1.00 47.09 205 GLU A CA 1
ATOM 1524 C C . GLU A 1 205 ? -21.757 -9.132 -46.965 1.00 47.09 205 GLU A C 1
ATOM 1526 O O . GLU A 1 205 ? -21.895 -10.177 -47.593 1.00 47.09 205 GLU A O 1
ATOM 1531 N N . ASP A 1 206 ? -22.299 -8.930 -45.758 1.00 40.53 206 ASP A N 1
ATOM 1532 C CA . ASP A 1 206 ? -23.749 -8.832 -45.498 1.00 40.53 206 ASP A CA 1
ATOM 1533 C C . ASP A 1 206 ? -24.061 -8.941 -43.983 1.00 40.53 206 ASP A C 1
ATOM 1535 O O . ASP A 1 206 ? -23.555 -9.812 -43.280 1.00 40.53 206 ASP A O 1
ATOM 1539 N N . ASP A 1 207 ? -24.882 -7.986 -43.532 1.00 42.66 207 ASP A N 1
ATOM 1540 C CA . ASP A 1 207 ? -25.897 -8.005 -42.466 1.00 42.66 207 ASP A CA 1
ATOM 1541 C C . ASP A 1 207 ? -25.566 -8.260 -40.969 1.00 42.66 207 ASP A C 1
ATOM 1543 O O . ASP A 1 207 ? -25.157 -9.330 -40.537 1.00 42.66 207 ASP A O 1
ATOM 1547 N N . GLU A 1 208 ? -25.871 -7.199 -40.201 1.00 51.16 208 GLU A N 1
ATOM 1548 C CA . GLU A 1 208 ? -26.534 -7.110 -38.881 1.00 51.16 208 GLU A CA 1
ATOM 1549 C C . GLU A 1 208 ? -25.965 -7.836 -37.631 1.00 51.16 208 GLU A C 1
ATOM 1551 O O . GLU A 1 208 ? -25.886 -9.053 -37.539 1.00 51.16 208 GLU A O 1
ATOM 1556 N N . ASP A 1 209 ? -25.654 -6.995 -36.629 1.00 46.91 209 ASP A N 1
ATOM 1557 C CA . ASP A 1 209 ? -25.773 -7.164 -35.169 1.00 46.91 209 ASP A CA 1
ATOM 1558 C C . ASP A 1 209 ? -25.252 -8.443 -34.472 1.00 46.91 209 ASP A C 1
ATOM 1560 O O . ASP A 1 209 ? -25.930 -9.457 -34.414 1.00 46.91 209 ASP A O 1
ATOM 1564 N N . GLU A 1 210 ? -24.090 -8.342 -33.804 1.00 44.19 210 GLU A N 1
ATOM 1565 C CA . GLU A 1 210 ? -23.876 -8.621 -32.361 1.00 44.19 210 GLU A CA 1
ATOM 1566 C C . GLU A 1 210 ? -22.374 -8.709 -32.003 1.00 44.19 210 GLU A C 1
ATOM 1568 O O . GLU A 1 210 ? -21.498 -8.915 -32.843 1.00 44.19 210 GLU A O 1
ATOM 1573 N N . ASP A 1 211 ? -22.091 -8.468 -30.722 1.00 45.75 211 ASP A N 1
ATOM 1574 C CA . ASP A 1 211 ? -20.795 -8.366 -30.048 1.00 45.75 211 ASP A CA 1
ATOM 1575 C C . ASP A 1 211 ? -19.645 -9.239 -30.587 1.00 45.75 211 ASP A C 1
ATOM 1577 O O . ASP A 1 211 ? -19.660 -10.466 -30.497 1.00 45.75 211 ASP A O 1
ATOM 1581 N N . CYS A 1 212 ? -18.533 -8.595 -30.967 1.00 34.94 212 CYS A N 1
ATOM 1582 C CA . CYS A 1 212 ? -17.225 -9.244 -30.894 1.00 34.94 212 CYS A CA 1
ATOM 1583 C C . CYS A 1 212 ? -16.090 -8.237 -30.663 1.00 34.94 212 CYS A C 1
ATOM 1585 O O . CYS A 1 212 ? -15.692 -7.453 -31.531 1.00 34.94 212 CYS A O 1
ATOM 1587 N N . ALA A 1 213 ? -15.547 -8.284 -29.448 1.00 49.50 213 ALA A N 1
ATOM 1588 C CA . ALA A 1 213 ? -14.308 -7.633 -29.071 1.00 49.50 213 ALA A CA 1
ATOM 1589 C C . ALA A 1 213 ? -13.128 -8.118 -29.940 1.00 49.50 213 ALA A C 1
ATOM 1591 O O . ALA A 1 213 ? -13.080 -9.267 -30.366 1.00 49.50 213 ALA A O 1
ATOM 1592 N N . HIS A 1 214 ? -12.146 -7.222 -30.100 1.00 47.94 214 HIS A N 1
ATOM 1593 C CA . HIS A 1 214 ? -10.812 -7.420 -30.696 1.00 47.94 214 HIS A CA 1
ATOM 1594 C C . HIS A 1 214 ? -10.689 -7.232 -32.218 1.00 47.94 214 HIS A C 1
ATOM 1596 O O . HIS A 1 214 ? -10.320 -8.132 -32.963 1.00 47.94 214 HIS A O 1
ATOM 1602 N N . LYS A 1 215 ? -10.809 -5.974 -32.665 1.00 45.09 215 LYS A N 1
ATOM 1603 C CA . LYS A 1 215 ? -10.072 -5.481 -33.842 1.00 45.09 215 LYS A CA 1
ATOM 1604 C C . LYS A 1 215 ? -9.056 -4.435 -33.385 1.00 45.09 215 LYS A C 1
ATOM 1606 O O . LYS A 1 215 ? -9.418 -3.325 -32.995 1.00 45.09 215 LYS A O 1
ATOM 1611 N N . SER A 1 216 ? -7.769 -4.789 -33.399 1.00 50.34 216 SER A N 1
ATOM 1612 C CA . SER A 1 216 ? -6.672 -3.879 -33.059 1.00 50.34 216 SER A CA 1
ATOM 1613 C C . SER A 1 216 ? -6.508 -2.814 -34.148 1.00 50.34 216 SER A C 1
ATOM 1615 O O . SER A 1 216 ? -5.696 -2.939 -35.065 1.00 5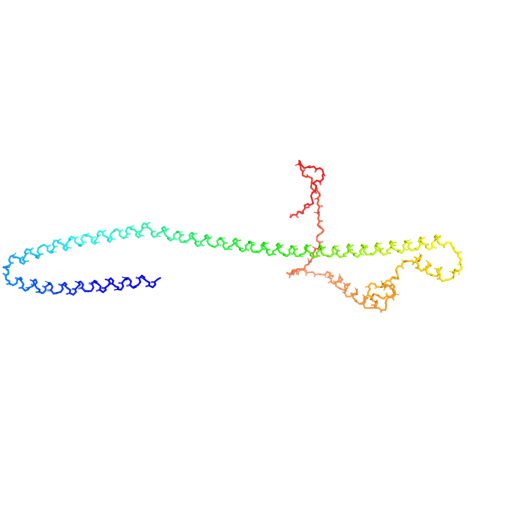0.34 216 SER A O 1
ATOM 1617 N N . THR A 1 217 ? -7.267 -1.725 -34.058 1.00 42.69 217 THR A N 1
ATOM 1618 C CA . THR A 1 217 ? -7.004 -0.545 -34.881 1.00 42.69 217 THR A CA 1
ATOM 1619 C C . THR A 1 217 ? -5.746 0.137 -34.343 1.00 42.69 217 THR A C 1
ATOM 1621 O O . THR A 1 217 ? -5.802 0.825 -33.321 1.00 42.69 217 THR A O 1
ATOM 1624 N N . ARG A 1 218 ? -4.594 -0.020 -35.010 1.00 49.53 218 ARG A N 1
ATOM 1625 C CA . ARG A 1 218 ? -3.432 0.863 -34.798 1.00 49.53 218 ARG A CA 1
ATOM 1626 C C . ARG A 1 218 ? -3.821 2.279 -35.239 1.00 49.53 218 ARG A C 1
ATOM 1628 O O . ARG A 1 218 ? -3.581 2.684 -36.375 1.00 49.53 218 ARG A O 1
ATOM 1635 N N . LYS A 1 219 ? -4.463 3.041 -34.348 1.00 51.00 219 LYS A N 1
ATOM 1636 C CA . LYS A 1 219 ? -4.708 4.474 -34.543 1.00 51.00 219 LYS A CA 1
ATOM 1637 C C . LYS A 1 219 ? -3.350 5.177 -34.605 1.00 51.00 219 LYS A C 1
ATOM 1639 O O . LYS A 1 219 ? -2.562 5.089 -33.666 1.00 51.00 219 LYS A O 1
ATOM 1644 N N . LYS A 1 220 ? -3.071 5.865 -35.718 1.00 52.03 220 LYS A N 1
ATOM 1645 C CA . LYS A 1 220 ? -1.876 6.707 -35.880 1.00 52.03 220 LYS A CA 1
ATOM 1646 C C . LYS A 1 220 ? -1.878 7.772 -34.779 1.00 52.03 220 LYS A C 1
ATOM 1648 O O . LYS A 1 220 ? -2.746 8.645 -34.769 1.00 52.03 220 LYS A O 1
ATOM 1653 N N . ARG A 1 221 ? -0.937 7.664 -33.839 1.00 50.28 221 ARG A N 1
ATOM 1654 C CA . ARG A 1 221 ? -0.752 8.627 -32.749 1.00 50.28 221 ARG A CA 1
ATOM 1655 C C . ARG A 1 221 ? -0.281 9.954 -33.340 1.00 50.28 221 ARG A C 1
ATOM 1657 O O . ARG A 1 221 ? 0.710 9.990 -34.061 1.00 50.28 221 ARG A O 1
ATOM 1664 N N . LYS A 1 222 ? -1.034 11.025 -33.086 1.00 49.47 222 LYS A N 1
ATOM 1665 C CA . LYS A 1 222 ? -0.658 12.393 -33.455 1.00 49.47 222 LYS A CA 1
ATOM 1666 C C . LYS A 1 222 ? 0.069 13.002 -32.259 1.00 49.47 222 LYS A C 1
ATOM 1668 O O . LYS A 1 222 ? -0.580 13.360 -31.282 1.00 49.47 222 LYS A O 1
ATOM 1673 N N . GLU A 1 223 ? 1.390 13.063 -32.329 1.00 59.31 223 GLU A N 1
ATOM 1674 C CA . GLU A 1 223 ? 2.231 13.773 -31.362 1.00 59.31 223 GLU A CA 1
ATOM 1675 C C . GLU A 1 223 ? 2.488 15.188 -31.893 1.00 59.31 223 GLU A C 1
ATOM 1677 O O . GLU A 1 223 ? 2.605 15.389 -33.106 1.00 59.31 223 GLU A O 1
ATOM 1682 N N . TYR A 1 224 ? 2.515 16.183 -31.008 1.00 57.94 224 TYR A N 1
ATOM 1683 C CA . TYR A 1 224 ? 2.812 17.566 -31.372 1.00 57.94 224 TYR A CA 1
ATOM 1684 C C . TYR A 1 224 ? 3.842 18.158 -30.414 1.00 57.94 224 TYR A C 1
ATOM 1686 O O . TYR A 1 224 ? 3.889 17.822 -29.233 1.00 57.94 224 TYR A O 1
ATOM 1694 N N . LEU A 1 225 ? 4.678 19.037 -30.959 1.00 56.03 225 LEU A N 1
ATOM 1695 C CA . LEU A 1 225 ? 5.735 19.715 -30.226 1.00 56.03 225 LEU A CA 1
ATOM 1696 C C . LEU A 1 225 ? 5.127 20.881 -29.438 1.00 56.03 225 LEU A C 1
ATOM 1698 O O . LEU A 1 225 ? 4.548 21.793 -30.035 1.00 56.03 225 LEU A O 1
ATOM 1702 N N . VAL A 1 226 ? 5.252 20.862 -28.111 1.00 64.62 226 VAL A N 1
ATOM 1703 C CA . VAL A 1 226 ? 4.764 21.945 -27.248 1.00 64.62 226 VAL A CA 1
ATOM 1704 C C . VAL A 1 226 ? 5.940 22.811 -26.819 1.00 64.62 226 VAL A C 1
ATOM 1706 O O . VAL A 1 226 ? 6.910 22.326 -26.237 1.00 64.62 226 VAL A O 1
ATOM 1709 N N . LYS A 1 227 ? 5.846 24.116 -27.102 1.00 65.81 227 LYS A N 1
ATOM 1710 C CA . LYS A 1 227 ? 6.797 25.119 -26.615 1.00 65.81 227 LYS A CA 1
ATOM 1711 C C . LYS A 1 227 ? 6.238 25.786 -25.362 1.00 65.81 227 LYS A C 1
ATOM 1713 O O . LYS A 1 227 ? 5.253 26.526 -25.430 1.00 65.81 227 LYS A O 1
ATOM 1718 N N . TRP A 1 228 ? 6.870 25.530 -24.224 1.00 64.75 228 TRP A N 1
ATOM 1719 C CA . TRP A 1 228 ? 6.476 26.094 -22.937 1.00 64.75 228 TRP A CA 1
ATOM 1720 C C . TRP A 1 228 ? 6.889 27.565 -22.849 1.00 64.75 228 TRP A C 1
ATOM 1722 O O . TRP A 1 228 ? 8.023 27.938 -23.145 1.00 64.75 228 TRP A O 1
ATOM 1732 N N . LYS A 1 229 ? 5.961 28.445 -22.457 1.00 50.47 229 LYS A N 1
ATOM 1733 C CA . LYS A 1 229 ? 6.285 29.864 -22.260 1.00 50.47 229 LYS A CA 1
ATOM 1734 C C . LYS A 1 229 ? 7.151 30.016 -21.005 1.00 50.47 229 LYS A C 1
ATOM 1736 O O . LYS A 1 229 ? 6.716 29.612 -19.933 1.00 50.47 229 LYS A O 1
ATOM 1741 N N . ARG A 1 230 ? 8.286 30.719 -21.152 1.00 56.03 230 ARG A N 1
ATOM 1742 C CA . ARG A 1 230 ? 9.310 31.055 -20.130 1.00 56.03 230 ARG A CA 1
ATOM 1743 C C . ARG A 1 230 ? 10.443 30.039 -19.924 1.00 56.03 230 ARG A C 1
ATOM 1745 O O . ARG A 1 230 ? 11.248 30.261 -19.026 1.00 56.03 230 ARG A O 1
ATOM 1752 N N . LEU A 1 231 ? 10.544 29.006 -20.757 1.00 52.44 231 LEU A N 1
ATOM 1753 C CA . LEU A 1 231 ? 11.732 28.147 -20.838 1.00 52.44 231 LEU A CA 1
ATOM 1754 C C . LEU A 1 231 ? 12.563 28.513 -22.079 1.00 52.44 231 LEU A C 1
ATOM 1756 O O . LEU A 1 231 ? 12.032 29.105 -23.027 1.00 52.44 231 LEU A O 1
ATOM 1760 N N . ALA A 1 232 ? 13.865 28.229 -22.031 1.00 57.03 232 ALA A N 1
ATOM 1761 C CA . ALA A 1 232 ? 14.790 28.481 -23.132 1.00 57.03 232 ALA A CA 1
ATOM 1762 C C . ALA A 1 232 ? 14.448 27.609 -24.361 1.00 57.03 232 ALA A C 1
ATOM 1764 O O . ALA A 1 232 ? 13.702 26.634 -24.270 1.00 57.03 232 ALA A O 1
ATOM 1765 N N . ASP A 1 233 ? 14.933 28.004 -25.543 1.00 60.19 233 ASP A N 1
ATOM 1766 C CA . ASP A 1 233 ? 14.535 27.401 -26.827 1.00 60.19 233 ASP A CA 1
ATOM 1767 C C . ASP A 1 233 ? 14.945 25.921 -26.992 1.00 60.19 233 ASP A C 1
ATOM 1769 O O . ASP A 1 233 ? 14.465 25.255 -27.910 1.00 60.19 233 ASP A O 1
ATOM 1773 N N . ASP A 1 234 ? 15.794 25.399 -26.108 1.00 57.78 234 ASP A N 1
ATOM 1774 C CA . ASP A 1 234 ? 16.280 24.020 -26.067 1.00 57.78 234 ASP A CA 1
ATOM 1775 C C . ASP A 1 234 ? 15.395 23.057 -25.255 1.00 57.78 234 ASP A C 1
ATOM 1777 O O . ASP A 1 234 ? 15.533 21.841 -25.387 1.00 57.78 234 ASP A O 1
ATOM 1781 N N . GLU A 1 235 ? 14.412 23.559 -24.505 1.00 49.50 235 GLU A N 1
ATOM 1782 C CA . GLU A 1 235 ? 13.516 22.738 -23.682 1.00 49.50 235 GLU A CA 1
ATOM 1783 C C . GLU A 1 235 ? 12.135 22.580 -24.347 1.00 49.50 235 GLU A C 1
ATOM 1785 O O . GLU A 1 235 ? 11.107 23.084 -23.883 1.00 49.50 235 GLU A O 1
ATOM 1790 N N . THR A 1 236 ? 12.098 21.869 -25.479 1.00 50.34 236 THR A N 1
ATOM 1791 C CA . THR A 1 236 ? 10.836 21.430 -26.107 1.00 50.34 236 THR A CA 1
ATOM 1792 C C . THR A 1 236 ? 10.555 19.965 -25.787 1.00 50.34 236 THR A C 1
ATOM 1794 O O . THR A 1 236 ? 11.430 19.111 -25.903 1.00 50.34 236 THR A O 1
ATOM 1797 N N . SER A 1 237 ? 9.321 19.672 -25.370 1.00 55.69 237 SER A N 1
ATOM 1798 C CA . SER A 1 237 ? 8.888 18.325 -24.985 1.00 55.69 237 SER A CA 1
ATOM 1799 C C . SER A 1 237 ? 7.745 17.852 -25.882 1.00 55.69 237 SER A C 1
ATOM 1801 O O . SER A 1 237 ? 6.874 18.636 -26.274 1.00 55.69 237 SER A O 1
ATOM 1803 N N . TRP A 1 238 ? 7.767 16.564 -26.227 1.00 55.28 238 TRP A N 1
ATOM 1804 C CA . TRP A 1 238 ? 6.717 15.903 -26.997 1.00 55.28 238 TRP A CA 1
ATOM 1805 C C . TRP A 1 238 ? 5.682 15.325 -26.037 1.00 55.28 238 TRP A C 1
ATOM 1807 O O . TRP A 1 238 ? 5.938 14.323 -25.369 1.00 55.2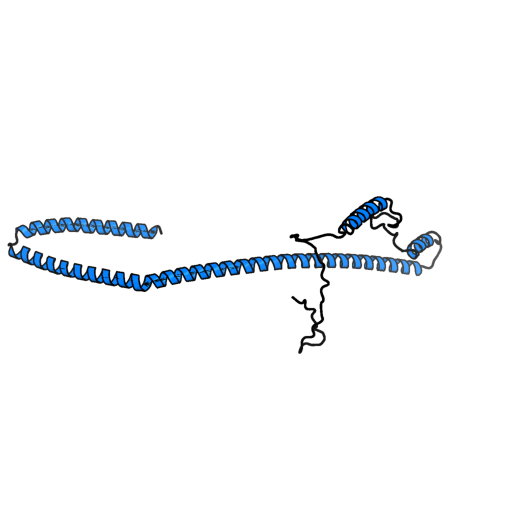8 238 TRP A O 1
ATOM 1817 N N . GLU A 1 239 ? 4.503 15.940 -25.972 1.00 52.22 239 GLU A N 1
ATOM 1818 C CA . GLU A 1 239 ? 3.410 15.424 -25.150 1.00 52.22 239 GLU A CA 1
ATOM 1819 C C . GLU A 1 239 ? 2.438 14.562 -25.957 1.00 52.22 239 GLU A C 1
ATOM 1821 O O . GLU A 1 239 ? 2.107 14.833 -27.117 1.00 52.22 239 GLU A O 1
ATOM 1826 N N . LYS A 1 240 ? 1.952 13.503 -25.302 1.00 48.78 240 LYS A N 1
ATOM 1827 C CA . LYS A 1 240 ? 0.890 12.636 -25.812 1.00 48.78 240 LYS A CA 1
ATOM 1828 C C . LYS A 1 240 ? -0.453 13.189 -25.353 1.00 48.78 240 LYS A C 1
ATOM 1830 O O . LYS A 1 240 ? -0.643 13.469 -24.174 1.00 48.78 240 LYS A O 1
ATOM 1835 N N . ARG A 1 241 ? -1.403 13.303 -26.280 1.00 49.16 241 ARG A N 1
ATOM 1836 C CA . ARG A 1 241 ? -2.787 13.652 -25.948 1.00 49.16 241 ARG A CA 1
ATOM 1837 C C . ARG A 1 241 ? -3.483 12.423 -25.352 1.00 49.16 241 ARG A C 1
ATOM 1839 O O . ARG A 1 241 ? -3.483 11.378 -26.007 1.00 49.16 241 ARG A O 1
ATOM 1846 N N . TYR A 1 242 ? -4.030 12.555 -24.146 1.00 45.72 242 TYR A N 1
ATOM 1847 C CA . TYR A 1 242 ? -5.011 11.610 -23.602 1.00 45.72 242 TYR A CA 1
ATOM 1848 C C . TYR A 1 242 ? -6.357 11.785 -24.310 1.00 45.72 242 TYR A C 1
ATOM 1850 O O . TYR A 1 242 ? -6.703 12.948 -24.636 1.00 45.72 242 TYR A O 1
#

pLDDT: mean 75.43, std 18.86, range [34.12, 98.44]

Foldseek 3Di:
DVVVVVVVVVVVVVVVVVVVVVVVVVVVVVVVCVPPDPVVVVVVVVVVVVVVVVVVVVVVVVVVVVVVCCVVCVVVVVVVVVVVVVVVVVVVVVVVVVVVVVVVVVVVVVVVVVVVVVVVVVVVVVVVVVVVVVVVVVVVVVVVVPDDDDDPDPVVVVVVCVVPPPPQDQDPVPRDRDHVVPDPCVVVVVVVVVVVVCVVPPDDDDDDDDDDDDDPDPDDFDWDWDDDPPDDPPDIDIDGDD

Sequence (242 aa):
MHGILEAFEGELERRIGELDGLDERVRDLASSNQNSGPTATQRQVALLAKDYANLLARVAAIERRDAATETSNAPQMEDHIRALEQATTDMQATIIVLQNGQAALQDSLSDTIEDCNVSATAIREELARMSTKLNLTMIAAECANTGGHGVGEGIRGLLNLAATGKKPLKCWLCQGPHRADACPYQSKLSAIKASIAQEEQGCGEDDEDEDCAHKSTRKKRKEYLVKWKRLADDETSWEKRY

Organism: Cannabis sativa (NCBI:txid3483)

Secondary structure (DSSP, 8-state):
-HHHHHHHHHHHHHHHHHHHHHHHHHHHHHHHHTTS-HHHHHHHHHHHHHHHHHHHHHHHHHHHHHHHHHHHHHHHHHHHHHHHHHHHHHHHHHHHHHHHHHHHHHHHHHHHHHHHHHHHHHHHHHHHHHHHHHHHHHHHHHHHHS---S--SSHHHHHHHHHT-------TTT--SS-GGG-TTHHHHHHHHHHHHHHHT----------------------EEEE-TTS-TT-EEEEPP-